Protein AF-A0AAW9BQU1-F1 (afdb_monomer)

Foldseek 3Di:
DVVVVVVVVVVVVVCVVPVPDPDCDDDPCADDVVCVVPPPPVVPDDDDDDDPPDDDDPLVVLSVLLVVLSVLLVVCVVLPLCQVPVPLSVVLSVLSSVLVNCSSNVVVVVSVVSSVVSVVSSVVSVVVSVCCVVPHPSDDDPDPPVVVVVVVLVVLLVVLQPDDDQADPPDPHGDPVSVVSVVVSVVSVVVPD

Solvent-accessible surface area (backbone atoms only — not comparable to full-atom values): 11504 Å² total; per-residue (Å²): 111,70,71,58,55,56,49,53,53,54,53,51,53,57,55,63,71,58,68,83,78,70,86,79,72,63,60,95,80,40,57,86,76,43,58,76,77,48,80,76,44,75,92,77,61,73,80,83,76,85,55,96,87,58,81,89,52,74,67,58,55,53,52,50,52,49,51,52,51,51,54,51,52,51,50,43,44,73,77,34,37,54,69,71,38,45,68,62,46,51,52,50,51,56,49,52,51,50,37,51,50,26,56,72,59,66,37,56,70,60,25,53,54,50,49,56,52,47,52,55,50,52,55,50,50,50,56,51,45,55,50,36,64,73,74,48,90,64,68,70,72,93,54,61,66,64,50,48,52,53,52,49,52,50,51,53,41,48,53,48,73,71,47,86,68,54,46,42,88,100,45,92,50,66,24,74,72,40,54,52,34,52,52,52,41,50,51,55,44,68,80,57,122

Mean predicted aligned error: 14.05 Å

Structure (mmCIF, N/CA/C/O backbone):
data_AF-A0AAW9BQU1-F1
#
_entry.id   AF-A0AAW9BQU1-F1
#
loop_
_atom_site.group_PDB
_atom_site.id
_atom_site.type_symbol
_atom_site.label_atom_id
_atom_site.label_alt_id
_atom_site.label_comp_id
_atom_site.label_asym_id
_atom_site.label_entity_id
_atom_site.label_seq_id
_atom_site.pdbx_PDB_ins_code
_atom_site.Cartn_x
_atom_site.Cartn_y
_atom_site.Cartn_z
_atom_site.occupancy
_atom_site.B_iso_or_equiv
_atom_site.auth_seq_id
_atom_site.auth_comp_id
_atom_site.auth_asym_id
_atom_site.auth_atom_id
_atom_site.pdbx_PDB_model_num
ATOM 1 N N . MET A 1 1 ? -19.937 -37.450 -52.422 1.00 54.09 1 MET A N 1
ATOM 2 C CA . MET A 1 1 ? -19.946 -36.065 -51.890 1.00 54.09 1 MET A CA 1
ATOM 3 C C . MET A 1 1 ? -20.092 -35.998 -50.368 1.00 54.09 1 MET A C 1
ATOM 5 O O . MET A 1 1 ? -19.283 -35.327 -49.746 1.00 54.09 1 MET A O 1
ATOM 9 N N . VAL A 1 2 ? -21.019 -36.739 -49.745 1.00 59.06 2 VAL A N 1
ATOM 10 C CA . VAL A 1 2 ? -21.253 -36.718 -48.278 1.00 59.06 2 VAL A CA 1
ATOM 11 C C . VAL A 1 2 ? -20.009 -37.068 -47.435 1.00 59.06 2 VAL A C 1
ATOM 13 O O . VAL A 1 2 ? -19.719 -36.391 -46.454 1.00 59.06 2 VAL A O 1
ATOM 16 N N . ASN A 1 3 ? -19.206 -38.055 -47.850 1.00 58.81 3 ASN A N 1
ATOM 17 C CA . ASN A 1 3 ? -17.982 -38.438 -47.124 1.00 58.81 3 ASN A CA 1
ATOM 18 C C . ASN A 1 3 ? -16.835 -37.416 -47.223 1.00 58.81 3 ASN A C 1
ATOM 20 O O . ASN A 1 3 ? -15.963 -37.409 -46.358 1.00 58.81 3 ASN A O 1
ATOM 24 N N . LEU A 1 4 ? -16.829 -36.555 -48.248 1.00 58.62 4 LEU A N 1
ATOM 25 C CA . LEU A 1 4 ? -15.813 -35.509 -48.401 1.00 58.62 4 LEU A CA 1
ATOM 26 C C . LEU A 1 4 ? -16.117 -34.338 -47.455 1.00 58.62 4 LEU A C 1
ATOM 28 O O . LEU A 1 4 ? -15.241 -33.899 -46.722 1.00 58.62 4 LEU A O 1
ATOM 32 N N . ILE A 1 5 ? -17.391 -33.937 -47.381 1.00 63.56 5 ILE A N 1
ATOM 33 C CA . ILE A 1 5 ? -17.882 -32.899 -46.462 1.00 63.56 5 ILE A CA 1
ATOM 34 C C . ILE A 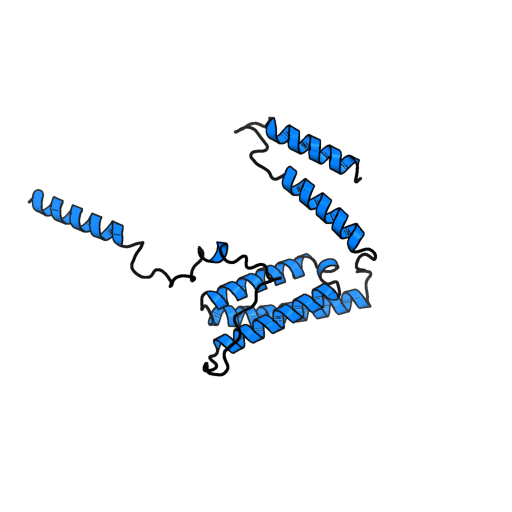1 5 ? -17.686 -33.339 -45.005 1.00 63.56 5 ILE A C 1
ATOM 36 O O . ILE A 1 5 ? -17.183 -32.575 -44.188 1.00 63.56 5 ILE A O 1
ATOM 40 N N . ARG A 1 6 ? -17.988 -34.605 -44.683 1.00 63.16 6 ARG A N 1
ATOM 41 C CA . ARG A 1 6 ? -17.789 -35.159 -43.335 1.00 63.16 6 ARG A CA 1
ATOM 42 C C . ARG A 1 6 ? -16.314 -35.157 -42.909 1.00 63.16 6 ARG A C 1
ATOM 44 O O . ARG A 1 6 ? -16.026 -34.907 -41.746 1.00 63.16 6 ARG A O 1
ATOM 51 N N . ARG A 1 7 ? -15.378 -35.388 -43.838 1.00 65.62 7 ARG A N 1
ATOM 52 C CA . ARG A 1 7 ? -13.931 -35.314 -43.570 1.00 65.62 7 ARG A CA 1
ATOM 53 C C . ARG A 1 7 ? -13.447 -33.877 -43.360 1.00 65.62 7 ARG A C 1
ATOM 55 O O . ARG A 1 7 ? -12.667 -33.647 -42.442 1.00 65.62 7 ARG A O 1
ATOM 62 N N . SER A 1 8 ? -13.949 -32.919 -44.138 1.00 65.75 8 SER A N 1
ATOM 63 C CA . SER A 1 8 ? -13.610 -31.498 -43.973 1.00 65.75 8 SER A CA 1
ATOM 64 C C . SER A 1 8 ? -14.130 -30.920 -42.652 1.00 65.75 8 SER A C 1
ATOM 66 O O . SER A 1 8 ? -13.415 -30.169 -41.997 1.00 65.75 8 SER A O 1
ATOM 68 N N . VAL A 1 9 ? -15.330 -31.321 -42.215 1.00 67.81 9 VAL A N 1
ATOM 69 C CA . VAL A 1 9 ? -15.898 -30.908 -40.917 1.00 67.81 9 VAL A CA 1
ATOM 70 C C . VAL A 1 9 ? -15.092 -31.476 -39.746 1.00 67.81 9 VAL A C 1
ATOM 72 O O . VAL A 1 9 ? -14.793 -30.748 -38.804 1.00 67.81 9 VAL A O 1
ATOM 75 N N . VAL A 1 10 ? -14.673 -32.745 -39.818 1.00 65.00 10 VAL A N 1
ATOM 76 C CA . VAL A 1 10 ? -13.820 -33.353 -38.779 1.00 65.00 10 VAL A CA 1
ATOM 77 C C . VAL A 1 10 ? -12.449 -32.672 -38.724 1.00 65.00 10 VAL A C 1
ATOM 79 O O . VAL A 1 10 ? -11.959 -32.390 -37.637 1.00 65.00 10 VAL A O 1
ATOM 82 N N . SER A 1 11 ? -11.854 -32.332 -39.872 1.00 63.97 11 SER A N 1
ATOM 83 C CA . SER A 1 11 ? -10.561 -31.636 -39.902 1.00 63.97 11 SER A CA 1
ATOM 84 C C . SER A 1 11 ? -10.645 -30.199 -39.368 1.00 63.97 11 SER A C 1
ATOM 86 O O . SER A 1 11 ? -9.717 -29.750 -38.703 1.00 63.97 11 SER A O 1
ATOM 88 N N . GLY A 1 12 ? -11.755 -29.489 -39.608 1.00 63.41 12 GLY A N 1
ATOM 89 C CA . GLY A 1 12 ? -11.994 -28.157 -39.038 1.00 63.41 12 GLY A CA 1
ATOM 90 C C . GLY A 1 12 ? -12.219 -28.180 -37.522 1.00 63.41 12 GLY A C 1
ATOM 91 O O . GLY A 1 12 ? -11.735 -27.300 -36.816 1.00 63.41 12 GLY A O 1
ATOM 92 N N . LEU A 1 13 ? -12.886 -29.220 -37.008 1.00 64.56 13 LEU A N 1
ATOM 93 C CA . LEU A 1 13 ? -13.127 -29.396 -35.573 1.00 64.56 13 LEU A CA 1
ATOM 94 C C . LEU A 1 13 ? -11.834 -29.707 -34.798 1.00 64.56 13 LEU A C 1
ATOM 96 O O . LEU A 1 13 ? -11.647 -29.211 -33.692 1.00 64.56 13 LEU A O 1
ATOM 100 N N . VAL A 1 14 ? -10.920 -30.475 -35.401 1.00 63.81 14 VAL A N 1
ATOM 101 C CA . VAL A 1 14 ? -9.602 -30.771 -34.815 1.00 63.81 14 VAL A CA 1
ATOM 102 C C . VAL A 1 14 ? -8.743 -29.504 -34.729 1.00 63.81 14 VAL A C 1
ATOM 104 O O . VAL A 1 14 ? -8.144 -29.258 -33.691 1.00 63.81 14 VAL A O 1
ATOM 107 N N . VAL A 1 15 ? -8.738 -28.642 -35.752 1.00 64.50 15 VAL A N 1
ATOM 108 C CA . VAL A 1 15 ? -7.988 -27.368 -35.713 1.00 64.50 15 VAL A CA 1
ATOM 109 C C . VAL A 1 15 ? -8.595 -26.367 -34.717 1.00 64.50 15 VAL A C 1
ATOM 111 O O . VAL A 1 15 ? -7.855 -25.652 -34.048 1.00 64.50 15 VAL A O 1
ATOM 114 N N . GLY A 1 16 ? -9.923 -26.353 -34.552 1.00 62.91 16 GLY A N 1
ATOM 115 C CA . GLY A 1 16 ? -10.598 -25.484 -33.580 1.00 62.91 16 GLY A CA 1
ATOM 116 C C . GLY A 1 16 ? -10.312 -25.826 -32.112 1.00 62.91 16 GLY A C 1
ATOM 117 O O . GLY A 1 16 ? -10.330 -24.932 -31.273 1.00 62.91 16 GLY A O 1
ATOM 118 N N . MET A 1 17 ? -10.008 -27.091 -31.792 1.00 60.88 17 MET A N 1
ATOM 119 C CA . MET A 1 17 ? -9.733 -27.521 -30.411 1.00 60.88 17 MET A CA 1
ATOM 120 C C . MET A 1 17 ? -8.290 -27.262 -29.952 1.00 60.88 17 MET A C 1
ATOM 122 O O . MET A 1 17 ? -8.062 -27.120 -28.756 1.00 60.88 17 MET A O 1
ATOM 126 N N . PHE A 1 18 ? -7.326 -27.144 -30.872 1.00 59.31 18 PHE A N 1
ATOM 127 C CA . PHE A 1 18 ? -5.926 -26.829 -30.539 1.00 59.31 18 PHE A CA 1
ATOM 128 C C . PHE A 1 18 ? -5.587 -25.332 -30.656 1.00 59.31 18 PHE A C 1
ATOM 130 O O . PHE A 1 18 ? -4.463 -24.929 -30.375 1.00 59.31 18 PHE A O 1
ATOM 137 N N . GLY A 1 19 ? -6.542 -24.487 -31.059 1.00 54.88 19 GLY A N 1
ATOM 138 C CA . GLY A 1 19 ? -6.302 -23.060 -31.301 1.00 54.88 19 GLY A CA 1
ATOM 139 C C . GLY A 1 19 ? -6.162 -22.187 -30.049 1.00 54.88 19 GLY A C 1
ATOM 140 O O . GLY A 1 19 ? -5.666 -21.072 -30.160 1.00 54.88 19 GLY A O 1
ATOM 141 N N . CYS A 1 20 ? -6.576 -22.660 -28.868 1.00 62.59 20 CYS A N 1
ATOM 142 C CA . CYS A 1 20 ? -6.657 -21.818 -27.665 1.00 62.59 20 CYS A CA 1
ATOM 143 C C . CYS A 1 20 ? -5.637 -22.142 -26.562 1.00 62.59 20 CYS A C 1
ATOM 145 O O . CYS A 1 20 ? -5.652 -21.463 -25.542 1.00 62.59 20 CYS A O 1
ATOM 147 N N . SER A 1 21 ? -4.764 -23.143 -26.722 1.00 57.88 21 SER A N 1
ATOM 148 C CA . SER A 1 21 ? -3.886 -23.585 -25.621 1.00 57.88 21 SER A CA 1
ATOM 149 C C . SER A 1 21 ? -2.393 -23.648 -25.941 1.00 57.88 21 SER A C 1
ATOM 151 O O . SER A 1 21 ? -1.626 -24.033 -25.067 1.00 57.88 21 SER A O 1
ATOM 153 N N . SER A 1 22 ? -1.958 -23.337 -27.167 1.00 57.19 22 SER A N 1
ATOM 154 C CA . SER A 1 22 ? -0.591 -23.701 -27.581 1.00 57.19 22 SER A CA 1
ATOM 155 C C . SER A 1 22 ? 0.159 -22.716 -28.476 1.00 57.19 22 SER A C 1
ATOM 157 O O . SER A 1 22 ? 1.265 -23.054 -28.881 1.00 57.19 22 SER A O 1
ATOM 159 N N . PHE A 1 23 ? -0.390 -21.544 -28.822 1.00 55.69 23 PHE A N 1
ATOM 160 C CA . PHE A 1 23 ? 0.301 -20.648 -29.768 1.00 55.69 23 PHE A CA 1
ATOM 161 C C . PHE A 1 23 ? 1.076 -19.486 -29.130 1.00 55.69 23 PHE A C 1
ATOM 163 O O . PHE A 1 23 ? 1.987 -18.986 -29.773 1.00 55.69 23 PHE A O 1
ATOM 170 N N . ASP A 1 24 ? 0.775 -19.091 -27.890 1.00 61.19 24 ASP A N 1
ATOM 171 C CA . ASP A 1 24 ? 1.556 -18.067 -27.174 1.00 61.19 24 ASP A CA 1
ATOM 172 C C . ASP A 1 24 ? 1.246 -18.133 -25.670 1.00 61.19 24 ASP A C 1
ATOM 174 O O . ASP A 1 24 ? 0.609 -17.250 -25.096 1.00 61.19 24 ASP A O 1
ATOM 178 N N . TYR A 1 25 ? 1.558 -19.271 -25.041 1.00 62.22 25 TYR A N 1
ATOM 179 C CA . TYR A 1 25 ? 1.500 -19.326 -23.583 1.00 62.22 25 TYR A CA 1
ATOM 180 C C . TYR A 1 25 ? 2.748 -18.604 -23.061 1.00 62.22 25 TYR A C 1
ATOM 182 O O . TYR A 1 25 ? 3.843 -18.964 -23.499 1.00 62.22 25 TYR A O 1
ATOM 190 N N . PRO A 1 26 ? 2.602 -17.596 -22.184 1.00 59.97 26 PRO A N 1
ATOM 191 C CA . PRO A 1 26 ? 3.740 -16.866 -21.639 1.00 59.97 26 PRO A CA 1
ATOM 192 C C . PRO A 1 26 ? 4.733 -17.829 -20.977 1.00 59.97 26 PRO A C 1
ATOM 194 O O . PRO A 1 26 ? 4.343 -18.889 -20.476 1.00 59.97 26 PRO A O 1
ATOM 197 N N . ASP A 1 27 ? 6.020 -17.475 -21.006 1.00 62.59 27 ASP A N 1
ATOM 198 C CA . ASP A 1 27 ? 7.085 -18.303 -20.436 1.00 62.59 27 ASP A CA 1
ATOM 199 C C . ASP A 1 27 ? 6.760 -18.714 -18.991 1.00 62.59 27 ASP A C 1
ATOM 201 O O . ASP A 1 27 ? 6.078 -18.002 -18.252 1.00 62.59 27 ASP A O 1
ATOM 205 N N . HIS A 1 28 ? 7.242 -19.885 -18.566 1.00 54.81 28 HIS A N 1
ATOM 206 C CA . HIS A 1 28 ? 6.997 -20.388 -17.213 1.00 54.81 28 HIS A CA 1
ATOM 207 C C . HIS A 1 28 ? 7.339 -19.327 -16.149 1.00 54.81 28 HIS A C 1
ATOM 209 O O . HIS A 1 28 ? 8.476 -18.870 -16.069 1.00 54.81 28 HIS A O 1
ATOM 215 N N . GLY A 1 29 ? 6.353 -18.961 -15.321 1.00 56.41 29 GLY A N 1
ATOM 216 C CA . GLY A 1 29 ? 6.477 -17.892 -14.320 1.00 56.41 29 GLY A CA 1
ATOM 217 C C . GLY A 1 29 ? 5.917 -16.534 -14.761 1.00 56.41 29 GLY A C 1
ATOM 218 O O . GLY A 1 29 ? 5.891 -15.612 -13.957 1.00 56.41 29 GLY A O 1
ATOM 219 N N . GLN A 1 30 ? 5.429 -16.413 -15.996 1.00 56.84 30 GLN A N 1
ATOM 220 C CA . GLN A 1 30 ? 4.764 -15.220 -16.514 1.00 56.84 30 GLN A CA 1
ATOM 221 C C . GLN A 1 30 ? 3.273 -15.519 -16.757 1.00 56.84 30 GLN A C 1
ATOM 223 O O . GLN A 1 30 ? 2.907 -16.575 -17.272 1.00 56.84 30 GLN A O 1
ATOM 228 N N . GLY A 1 31 ? 2.393 -14.598 -16.354 1.00 58.91 31 GLY A N 1
ATOM 229 C CA . GLY A 1 31 ? 0.934 -14.714 -16.490 1.00 58.91 31 GLY A CA 1
ATOM 230 C C . GLY A 1 31 ? 0.183 -14.865 -15.161 1.00 58.91 31 GLY A C 1
ATOM 231 O O . GLY A 1 31 ? 0.757 -15.215 -14.133 1.00 58.91 31 GLY A O 1
ATOM 232 N N . GLY A 1 32 ? -1.135 -14.634 -15.193 1.00 57.03 32 GLY A N 1
ATOM 233 C CA . GLY A 1 32 ? -1.952 -14.439 -13.984 1.00 57.03 32 GLY A CA 1
ATOM 234 C C . GLY A 1 32 ? -2.066 -15.621 -13.013 1.00 57.03 32 GLY A C 1
ATOM 235 O O . GLY A 1 32 ? -2.499 -15.458 -11.879 1.00 57.03 32 GLY A O 1
ATOM 236 N N . LEU A 1 33 ? -1.672 -16.822 -13.444 1.00 54.31 33 LEU A N 1
ATOM 237 C CA . LEU A 1 33 ? -1.683 -18.040 -12.624 1.00 54.31 33 LEU A CA 1
ATOM 238 C C . LEU A 1 33 ? -0.362 -18.268 -11.868 1.00 54.31 33 LEU A C 1
ATOM 240 O O . LEU A 1 33 ? -0.345 -19.034 -10.909 1.00 54.31 33 LEU A O 1
ATOM 244 N N . ALA A 1 34 ? 0.735 -17.618 -12.274 1.00 52.94 34 ALA A N 1
ATOM 245 C CA . ALA A 1 34 ? 1.992 -17.635 -11.517 1.00 52.94 34 ALA A CA 1
ATOM 246 C C . ALA A 1 34 ? 1.908 -16.756 -10.251 1.00 52.94 34 ALA A C 1
ATOM 248 O O . ALA A 1 34 ? 2.647 -16.975 -9.292 1.00 52.94 34 ALA A O 1
ATOM 249 N N . GLU A 1 35 ? 0.935 -15.837 -10.217 1.00 52.28 35 GLU A N 1
ATOM 250 C CA . GLU A 1 35 ? 0.671 -14.886 -9.131 1.00 52.28 35 GLU A CA 1
ATOM 251 C C . GLU A 1 35 ? 0.283 -15.552 -7.800 1.00 52.28 35 GLU A C 1
ATOM 253 O O . GLU A 1 35 ? 0.460 -14.945 -6.751 1.00 52.28 35 GLU A O 1
ATOM 258 N N . SER A 1 36 ? -0.248 -16.786 -7.803 1.00 49.78 36 SER A N 1
ATOM 259 C CA . SER A 1 36 ? -0.658 -17.468 -6.561 1.00 49.78 36 SER A CA 1
ATOM 260 C C . SER A 1 36 ? 0.474 -18.233 -5.872 1.00 49.78 36 SER A C 1
ATOM 262 O O . SER A 1 36 ? 0.293 -18.704 -4.752 1.00 49.78 36 SER A O 1
ATOM 264 N N . TYR A 1 37 ? 1.599 -18.451 -6.564 1.00 44.91 37 TYR A N 1
ATOM 265 C CA . TYR A 1 37 ? 2.725 -19.240 -6.049 1.00 44.91 37 TYR A CA 1
ATOM 266 C C . TYR A 1 37 ? 3.808 -18.378 -5.407 1.00 44.91 37 TYR A C 1
ATOM 268 O O . TYR A 1 37 ? 4.553 -18.864 -4.556 1.00 44.91 37 TYR A O 1
ATOM 276 N N . GLN A 1 38 ? 3.879 -17.106 -5.787 1.00 46.47 38 GLN A N 1
ATOM 277 C CA . GLN A 1 38 ? 4.639 -16.104 -5.066 1.00 46.47 38 GLN A CA 1
ATOM 278 C C . GLN A 1 38 ? 3.632 -15.345 -4.218 1.00 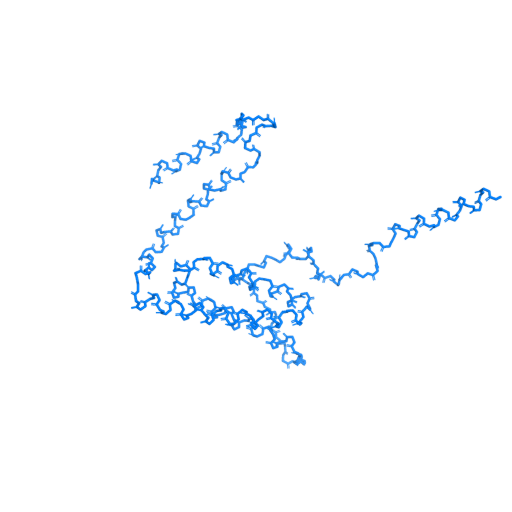46.47 38 GLN A C 1
ATOM 280 O O . GLN A 1 38 ? 2.786 -14.632 -4.739 1.00 46.47 38 GLN A O 1
ATOM 285 N N . ASP A 1 39 ? 3.676 -15.541 -2.907 1.00 45.44 39 ASP A N 1
ATOM 286 C CA . ASP A 1 39 ? 2.974 -14.673 -1.973 1.00 45.44 39 ASP A CA 1
ATOM 287 C C . ASP A 1 39 ? 3.612 -13.278 -2.093 1.00 45.44 39 ASP A C 1
ATOM 289 O O . ASP A 1 39 ? 4.574 -12.957 -1.394 1.00 45.44 39 ASP A O 1
ATOM 293 N N . ILE A 1 40 ? 3.162 -12.480 -3.074 1.00 51.69 40 ILE A N 1
ATOM 294 C CA . ILE A 1 40 ? 3.579 -11.089 -3.300 1.00 51.69 40 ILE A CA 1
ATOM 295 C C . ILE A 1 40 ? 2.930 -10.246 -2.194 1.00 51.69 40 ILE A C 1
ATOM 297 O O . ILE A 1 40 ? 2.112 -9.357 -2.424 1.00 51.69 40 ILE A O 1
ATOM 301 N N . SER A 1 41 ? 3.260 -10.555 -0.945 1.00 53.06 41 SER A N 1
ATOM 302 C CA . SER A 1 41 ? 3.080 -9.638 0.160 1.00 53.06 41 SER A CA 1
ATOM 303 C C . SER A 1 41 ? 4.229 -8.631 0.084 1.00 53.06 41 SER A C 1
ATOM 305 O O . SER A 1 41 ? 5.411 -8.988 0.083 1.00 53.06 41 SER A O 1
ATOM 307 N N . ILE A 1 42 ? 3.887 -7.341 -0.028 1.00 56.78 42 ILE A N 1
ATOM 308 C CA . ILE A 1 42 ? 4.854 -6.227 -0.130 1.00 56.78 42 ILE A CA 1
ATOM 309 C C . ILE A 1 42 ? 5.932 -6.327 0.946 1.00 56.78 42 ILE A C 1
ATOM 311 O O . ILE A 1 42 ? 7.086 -5.991 0.683 1.00 56.78 42 ILE A O 1
ATOM 315 N N . GLU A 1 43 ? 5.575 -6.815 2.133 1.00 58.41 43 GLU A N 1
ATOM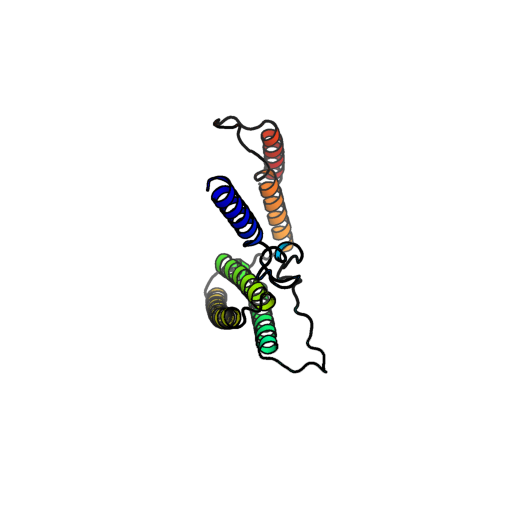 316 C CA . GLU A 1 43 ? 6.472 -6.922 3.281 1.00 58.41 43 GLU A CA 1
ATOM 317 C C . GLU A 1 43 ? 7.729 -7.756 2.979 1.00 58.41 43 GLU A C 1
ATOM 319 O O . GLU A 1 43 ? 8.813 -7.366 3.406 1.00 58.41 43 GLU A O 1
ATOM 324 N N . ASN A 1 44 ? 7.638 -8.804 2.149 1.00 58.97 44 ASN A N 1
ATOM 325 C CA . ASN A 1 44 ? 8.766 -9.701 1.850 1.00 58.97 44 ASN A CA 1
ATOM 326 C C . ASN A 1 44 ? 9.209 -9.702 0.379 1.00 58.97 44 ASN A C 1
ATOM 328 O O . ASN A 1 44 ? 10.175 -10.377 0.020 1.00 58.97 44 ASN A O 1
ATOM 332 N N . TYR A 1 45 ? 8.535 -8.940 -0.484 1.00 65.31 45 TYR A N 1
ATOM 333 C CA . TYR A 1 45 ? 8.858 -8.913 -1.904 1.00 65.31 45 TYR A CA 1
ATOM 334 C C . TYR A 1 45 ? 10.129 -8.094 -2.199 1.00 65.31 45 TYR A C 1
ATOM 336 O O . TYR A 1 45 ? 10.190 -6.884 -1.929 1.00 65.31 45 TYR A O 1
ATOM 344 N N . GLN A 1 46 ? 11.130 -8.754 -2.793 1.00 66.44 46 GLN A N 1
ATOM 345 C CA . GLN A 1 46 ? 12.394 -8.166 -3.235 1.00 66.44 46 GLN A CA 1
ATOM 346 C C . GLN A 1 46 ? 12.803 -8.737 -4.601 1.00 66.44 46 GLN A C 1
ATOM 348 O O . GLN A 1 46 ? 12.980 -9.943 -4.757 1.00 66.44 46 GLN A O 1
ATOM 353 N N . PHE A 1 47 ? 13.021 -7.856 -5.581 1.00 71.81 47 PHE A N 1
ATOM 354 C CA . PHE A 1 47 ? 13.612 -8.239 -6.864 1.00 71.81 47 PHE A CA 1
ATOM 355 C C . PHE A 1 47 ? 15.033 -8.789 -6.675 1.00 71.81 47 PHE A C 1
ATOM 357 O O . PHE A 1 47 ? 15.813 -8.237 -5.892 1.00 71.81 47 PHE A O 1
ATOM 364 N N . SER A 1 48 ? 15.391 -9.837 -7.429 1.00 69.69 48 SER A N 1
ATOM 365 C CA . SER A 1 48 ? 16.760 -10.368 -7.433 1.00 69.69 48 SER A CA 1
ATOM 366 C C . SER A 1 48 ? 17.761 -9.253 -7.768 1.00 69.69 48 SER A C 1
ATOM 368 O O . SER A 1 48 ? 17.533 -8.514 -8.736 1.00 69.69 48 SER A O 1
ATOM 370 N N . PRO A 1 49 ? 18.850 -9.106 -6.991 1.00 66.69 49 PRO A N 1
ATOM 371 C CA . PRO A 1 49 ? 19.867 -8.100 -7.258 1.00 66.69 49 PRO A CA 1
ATOM 372 C C . PRO A 1 49 ? 20.516 -8.331 -8.627 1.00 66.69 49 PRO A C 1
ATOM 374 O O . PRO A 1 49 ? 20.666 -9.469 -9.070 1.00 66.69 49 PRO A O 1
ATOM 377 N N . VAL A 1 50 ? 20.891 -7.233 -9.287 1.00 66.62 50 VAL A N 1
ATOM 378 C CA . VAL A 1 50 ? 21.625 -7.272 -10.558 1.00 66.62 50 VAL A CA 1
ATOM 379 C C . VAL A 1 50 ? 23.043 -7.756 -10.278 1.00 66.62 50 VAL A C 1
ATOM 381 O O . VAL A 1 50 ? 23.733 -7.189 -9.426 1.00 66.62 50 VAL A O 1
ATOM 384 N N . MET A 1 51 ? 23.465 -8.814 -10.967 1.00 74.50 51 MET A N 1
ATOM 385 C CA . MET A 1 51 ? 24.819 -9.341 -10.834 1.00 74.50 51 MET A CA 1
ATOM 386 C C . MET A 1 51 ? 25.829 -8.378 -11.488 1.00 74.50 51 MET A C 1
ATOM 388 O O . MET A 1 51 ? 25.490 -7.726 -12.474 1.00 74.50 51 MET A O 1
ATOM 392 N N . PRO A 1 52 ? 27.066 -8.245 -10.965 1.00 70.12 52 PRO A N 1
ATOM 393 C CA . PRO A 1 52 ? 28.034 -7.252 -11.452 1.00 70.12 52 PRO A CA 1
ATOM 394 C C . PRO A 1 52 ? 28.418 -7.380 -12.935 1.00 70.12 52 PRO A C 1
ATOM 396 O O . PRO A 1 52 ? 28.959 -6.438 -13.510 1.00 70.12 52 PRO A O 1
ATOM 399 N N . ASP A 1 53 ? 28.203 -8.553 -13.524 1.00 75.12 53 ASP A N 1
ATOM 400 C CA . ASP A 1 53 ? 28.526 -8.925 -14.900 1.00 75.12 53 ASP A CA 1
ATOM 401 C C . ASP A 1 53 ? 27.340 -8.808 -15.874 1.00 75.12 53 ASP A C 1
ATOM 403 O O . ASP A 1 53 ? 27.529 -8.949 -17.084 1.00 75.12 53 ASP A O 1
ATOM 407 N N . GLU A 1 54 ? 26.140 -8.500 -15.380 1.00 74.06 54 GLU A N 1
ATOM 408 C CA . GLU A 1 54 ? 24.935 -8.343 -16.195 1.00 74.06 54 GLU A CA 1
ATOM 409 C C . GLU A 1 54 ? 24.803 -6.893 -16.708 1.00 74.06 54 GLU A C 1
ATOM 411 O O . GLU A 1 54 ? 24.942 -5.940 -15.931 1.00 74.06 54 GLU A O 1
ATOM 416 N N . PRO A 1 55 ? 24.569 -6.670 -18.017 1.00 75.69 55 PRO A N 1
ATOM 417 C CA . PRO A 1 55 ? 24.388 -5.324 -18.549 1.00 75.69 55 PRO A CA 1
ATOM 418 C C . PRO A 1 55 ? 23.144 -4.653 -17.959 1.00 75.69 55 PRO A C 1
ATOM 420 O O . PRO A 1 55 ? 22.064 -5.232 -17.923 1.00 75.69 55 PRO A O 1
ATOM 423 N N . LEU A 1 56 ? 23.281 -3.386 -17.559 1.00 75.00 56 LEU A N 1
ATOM 424 C CA . LEU A 1 56 ? 22.163 -2.609 -17.034 1.00 75.00 56 LEU A CA 1
ATOM 425 C C . LEU A 1 56 ? 21.159 -2.261 -18.150 1.00 75.00 56 LEU A C 1
ATOM 427 O O . LEU A 1 56 ? 21.365 -1.304 -18.899 1.00 75.00 56 LEU A O 1
ATOM 431 N N . GLY A 1 57 ? 20.066 -3.015 -18.244 1.00 78.88 57 GLY A N 1
ATOM 432 C CA . GLY A 1 57 ? 18.870 -2.647 -18.995 1.00 78.88 57 GLY A CA 1
ATOM 433 C C . GLY A 1 57 ? 17.961 -1.619 -18.287 1.00 78.88 57 GLY A C 1
ATOM 434 O O . GLY A 1 57 ? 18.080 -1.382 -17.076 1.00 78.88 57 GLY A O 1
ATOM 435 N N . PRO A 1 58 ? 17.040 -0.976 -19.032 1.00 76.31 58 PRO A N 1
ATOM 436 C CA . PRO A 1 58 ? 16.074 -0.004 -18.500 1.00 76.31 58 PRO A CA 1
ATOM 437 C C . PRO A 1 58 ? 15.158 -0.574 -17.401 1.00 76.31 58 PRO A C 1
ATOM 439 O O . PRO A 1 58 ? 14.735 0.156 -16.504 1.00 76.31 58 PRO A O 1
ATOM 442 N N . GLU A 1 59 ? 14.891 -1.877 -17.422 1.00 78.38 59 GLU A N 1
ATOM 443 C CA . GLU A 1 59 ? 14.123 -2.609 -16.416 1.00 78.38 59 GLU A CA 1
ATOM 444 C C . GLU A 1 59 ? 14.727 -2.508 -15.011 1.00 78.38 59 GLU A C 1
ATOM 446 O O . GLU A 1 59 ? 13.992 -2.432 -14.025 1.00 78.38 59 GLU A O 1
ATOM 451 N N . HIS A 1 60 ? 16.054 -2.437 -14.891 1.00 82.38 60 HIS A N 1
ATOM 452 C CA . HIS A 1 60 ? 16.701 -2.302 -13.588 1.00 82.38 60 HIS A CA 1
ATOM 453 C C . HIS A 1 60 ? 16.496 -0.912 -12.989 1.00 82.38 60 HIS A C 1
ATOM 455 O O . HIS A 1 60 ? 16.358 -0.792 -11.771 1.00 82.38 60 HIS A O 1
ATOM 461 N N . GLY A 1 61 ? 16.409 0.123 -13.832 1.00 87.00 61 GLY A N 1
ATOM 462 C CA . GLY A 1 61 ? 16.056 1.473 -13.393 1.00 87.00 61 GLY A CA 1
ATOM 463 C C . GLY A 1 61 ? 14.661 1.509 -12.769 1.00 87.00 61 GLY A C 1
ATOM 464 O O . GLY A 1 61 ? 14.489 2.033 -11.671 1.00 87.00 61 GLY A O 1
ATOM 465 N N . LEU A 1 62 ? 13.687 0.855 -13.409 1.00 89.94 62 LEU A N 1
ATOM 466 C CA . LEU A 1 62 ? 12.316 0.787 -12.898 1.00 89.94 62 LEU A CA 1
ATOM 467 C C . LEU A 1 62 ? 12.202 -0.036 -11.607 1.00 89.94 62 LEU A C 1
ATOM 469 O O . LEU A 1 62 ? 11.454 0.340 -10.706 1.00 89.94 62 LEU A O 1
ATOM 473 N N . ARG A 1 63 ? 12.968 -1.127 -11.472 1.00 88.12 63 ARG A N 1
ATOM 474 C CA . ARG A 1 63 ? 13.035 -1.905 -10.219 1.00 88.12 63 ARG A CA 1
ATOM 475 C C . ARG A 1 63 ? 13.597 -1.075 -9.066 1.00 88.12 63 ARG A C 1
ATOM 477 O O . ARG A 1 63 ? 13.068 -1.137 -7.958 1.00 88.12 63 ARG A O 1
ATOM 484 N N . PHE A 1 64 ? 14.635 -0.282 -9.326 1.00 88.44 64 PHE A N 1
ATOM 485 C CA . PHE A 1 64 ? 15.189 0.642 -8.339 1.00 88.44 64 PHE A CA 1
ATOM 486 C C . PHE A 1 64 ? 14.180 1.735 -7.958 1.00 88.44 64 PHE A C 1
ATOM 488 O O . PHE A 1 64 ? 13.952 1.977 -6.774 1.00 88.44 64 PHE A O 1
ATOM 495 N N . ASP A 1 65 ? 13.514 2.350 -8.940 1.00 91.88 65 ASP A N 1
ATOM 496 C CA . ASP A 1 65 ? 12.463 3.346 -8.695 1.00 91.88 65 ASP A CA 1
ATOM 497 C C . ASP A 1 65 ? 11.298 2.766 -7.876 1.00 91.88 65 ASP A C 1
ATOM 499 O O . ASP A 1 65 ? 10.765 3.424 -6.976 1.00 91.88 65 ASP A O 1
ATOM 503 N N . TRP A 1 66 ? 10.918 1.516 -8.144 1.00 92.12 66 TRP A N 1
ATOM 504 C CA . TRP A 1 66 ? 9.928 0.800 -7.349 1.00 92.12 66 TRP A CA 1
ATOM 505 C C . TRP A 1 66 ? 10.394 0.598 -5.903 1.00 92.12 66 TRP A C 1
ATOM 507 O O . TRP A 1 66 ? 9.637 0.889 -4.980 1.00 92.12 66 TRP A O 1
ATOM 517 N N . GLN A 1 67 ? 11.644 0.182 -5.675 1.00 90.25 67 GLN A N 1
ATOM 518 C CA . GLN A 1 67 ? 12.190 0.051 -4.317 1.00 90.25 67 GLN A CA 1
ATOM 519 C C . GLN A 1 67 ? 12.206 1.394 -3.578 1.00 90.25 67 GLN A C 1
ATOM 521 O O . GLN A 1 67 ? 11.834 1.456 -2.408 1.00 90.25 67 GLN A O 1
ATOM 526 N N . LEU A 1 68 ? 12.569 2.480 -4.264 1.00 93.50 68 LEU A N 1
ATOM 527 C CA . LEU A 1 68 ? 12.557 3.823 -3.690 1.00 93.50 68 LEU A CA 1
ATOM 528 C C . LEU A 1 68 ? 11.142 4.253 -3.272 1.00 93.50 68 LEU A C 1
ATOM 530 O O . LEU A 1 68 ? 10.955 4.775 -2.177 1.00 93.50 68 LEU A O 1
ATOM 534 N N . THR A 1 69 ? 10.137 4.010 -4.119 1.00 94.38 69 THR A N 1
ATOM 535 C CA . THR A 1 69 ? 8.730 4.328 -3.796 1.00 94.38 69 THR A CA 1
ATOM 536 C C . THR A 1 69 ? 8.163 3.454 -2.678 1.00 94.38 69 THR A C 1
ATOM 538 O O . THR A 1 69 ? 7.397 3.957 -1.860 1.00 94.38 69 THR A O 1
ATOM 541 N N . LYS A 1 70 ? 8.576 2.183 -2.586 1.00 92.69 70 LYS A N 1
ATOM 542 C CA . LYS A 1 70 ? 8.246 1.307 -1.453 1.00 92.69 70 LYS A CA 1
ATOM 543 C C . LYS A 1 70 ? 8.782 1.887 -0.142 1.00 92.69 70 LYS A C 1
ATOM 545 O O . LYS A 1 70 ? 8.009 2.089 0.783 1.00 92.69 70 LYS A O 1
ATOM 550 N N . LEU A 1 71 ? 10.069 2.237 -0.100 1.00 93.12 71 LEU A N 1
ATOM 551 C CA . LEU A 1 71 ? 10.694 2.832 1.088 1.00 93.12 71 LEU A CA 1
ATOM 552 C C . LEU A 1 71 ? 10.053 4.170 1.483 1.00 93.12 71 LEU A C 1
ATOM 554 O O . LEU A 1 71 ? 9.904 4.450 2.668 1.00 93.12 71 LEU A O 1
ATOM 558 N N . HIS A 1 72 ? 9.652 4.987 0.505 1.00 96.06 72 HIS A N 1
ATOM 559 C CA . HIS A 1 72 ? 8.925 6.234 0.759 1.00 96.06 72 HIS A CA 1
ATOM 560 C C . HIS A 1 72 ? 7.563 5.974 1.411 1.00 96.06 72 HIS A C 1
ATOM 562 O O . HIS A 1 72 ? 7.236 6.606 2.411 1.00 96.06 72 HIS A O 1
ATOM 568 N N . LEU A 1 73 ? 6.792 5.011 0.898 1.00 95.56 73 LEU A N 1
ATOM 569 C CA . LEU A 1 73 ? 5.523 4.613 1.509 1.00 95.56 73 LEU A CA 1
ATOM 570 C C . LEU A 1 73 ? 5.723 4.045 2.924 1.00 95.56 73 LEU A C 1
ATOM 572 O O . LEU A 1 73 ? 4.967 4.401 3.826 1.00 95.56 73 LEU A O 1
ATOM 576 N N . ASP A 1 74 ? 6.744 3.213 3.134 1.00 93.75 74 ASP A N 1
ATOM 577 C CA . ASP A 1 74 ? 7.063 2.646 4.448 1.00 93.75 74 ASP A CA 1
ATOM 578 C C . ASP A 1 74 ? 7.426 3.740 5.465 1.00 93.75 74 ASP A C 1
ATOM 580 O O . ASP A 1 74 ? 6.970 3.687 6.608 1.00 93.75 74 ASP A O 1
ATOM 584 N N . ALA A 1 75 ? 8.177 4.767 5.049 1.00 94.62 75 ALA A N 1
ATOM 585 C CA . ALA A 1 75 ? 8.480 5.929 5.885 1.00 94.62 75 ALA A CA 1
ATOM 586 C C . ALA A 1 75 ? 7.202 6.686 6.292 1.00 94.62 75 ALA A C 1
ATOM 588 O O . ALA A 1 75 ? 6.984 6.922 7.478 1.00 94.62 75 ALA A O 1
ATOM 589 N N . LEU A 1 76 ? 6.297 6.959 5.343 1.00 94.25 76 LEU A N 1
ATOM 590 C CA . LEU A 1 76 ? 5.007 7.600 5.638 1.00 94.25 76 LEU A CA 1
ATOM 591 C C . LEU A 1 76 ? 4.159 6.763 6.607 1.00 94.25 76 LEU A C 1
ATOM 593 O O . LEU A 1 76 ? 3.508 7.295 7.506 1.00 94.25 76 LEU A O 1
ATOM 597 N N . ILE A 1 77 ? 4.156 5.436 6.452 1.00 92.56 77 ILE A N 1
ATOM 598 C CA . ILE A 1 77 ? 3.452 4.534 7.372 1.00 92.56 77 ILE A CA 1
ATOM 599 C C . ILE A 1 77 ? 4.045 4.630 8.783 1.00 92.56 77 ILE A C 1
ATOM 601 O O . ILE A 1 77 ? 3.275 4.693 9.743 1.00 92.56 77 ILE A O 1
ATOM 605 N N . GLN A 1 78 ? 5.375 4.674 8.912 1.00 89.75 78 GLN A N 1
ATOM 606 C CA . GLN A 1 78 ? 6.065 4.832 10.198 1.00 89.75 78 GLN A CA 1
ATOM 607 C C . GLN A 1 78 ? 5.767 6.180 10.865 1.00 89.75 78 GLN A C 1
ATOM 609 O O . GLN A 1 78 ? 5.614 6.230 12.082 1.00 89.75 78 GLN A O 1
ATOM 614 N N . GLU A 1 79 ? 5.607 7.246 10.083 1.00 89.00 79 GLU A N 1
ATOM 615 C CA . GLU A 1 79 ? 5.179 8.569 10.564 1.00 89.00 79 GLU A CA 1
ATOM 616 C C . GLU A 1 79 ? 3.701 8.614 10.991 1.00 89.00 79 GLU A C 1
ATOM 618 O O . GLU A 1 79 ? 3.247 9.586 11.593 1.00 89.00 79 GLU A O 1
ATOM 623 N N . GLY A 1 80 ? 2.940 7.552 10.722 1.00 87.88 80 GLY A N 1
ATOM 624 C CA . GLY A 1 80 ? 1.549 7.421 11.142 1.00 87.88 80 GLY A CA 1
ATOM 625 C C . GLY A 1 80 ? 0.523 7.664 10.035 1.00 87.88 80 GLY A C 1
ATOM 626 O O . GLY A 1 80 ? -0.670 7.757 10.332 1.00 87.88 80 GLY A O 1
ATOM 627 N N . ALA A 1 81 ? 0.923 7.684 8.756 1.00 91.81 81 ALA A N 1
ATOM 628 C CA . ALA A 1 81 ? -0.006 7.848 7.631 1.00 91.81 81 ALA A CA 1
ATOM 629 C C . ALA A 1 81 ? -1.150 6.826 7.631 1.00 91.81 81 ALA A C 1
ATOM 631 O O . ALA A 1 81 ? -2.263 7.143 7.213 1.00 91.81 81 ALA A O 1
ATOM 632 N N . ARG A 1 82 ? -0.906 5.605 8.131 1.00 90.19 82 ARG A N 1
ATOM 633 C CA . ARG A 1 82 ? -1.925 4.547 8.218 1.00 90.19 82 ARG A CA 1
ATOM 634 C C . ARG A 1 82 ? -3.088 4.928 9.140 1.00 90.19 82 ARG A C 1
ATOM 636 O O . ARG A 1 82 ? -4.201 4.469 8.910 1.00 90.19 82 ARG A O 1
ATOM 643 N N . TRP A 1 83 ? -2.842 5.776 10.137 1.00 87.19 83 TRP A N 1
ATOM 644 C CA . TRP A 1 83 ? -3.856 6.255 11.077 1.00 87.19 83 TRP A CA 1
ATOM 645 C C . TRP A 1 83 ? -4.605 7.465 10.532 1.00 87.19 83 TRP A C 1
ATOM 647 O O . TRP A 1 83 ? -5.831 7.508 10.583 1.00 87.19 83 TRP A O 1
ATOM 657 N N . CYS A 1 84 ? -3.876 8.426 9.964 1.00 90.19 84 CYS A N 1
ATOM 658 C CA . CYS A 1 84 ? -4.470 9.671 9.479 1.00 90.19 84 CYS A CA 1
ATOM 659 C C . CYS A 1 84 ? -5.200 9.503 8.146 1.00 90.19 84 CYS A C 1
ATOM 661 O O . CYS A 1 84 ? -6.234 10.128 7.915 1.00 90.19 84 CYS A O 1
ATOM 663 N N . PHE A 1 85 ? -4.678 8.645 7.269 1.00 93.25 85 PHE A N 1
ATOM 664 C CA . PHE A 1 85 ? -5.168 8.458 5.906 1.00 93.25 85 PHE A CA 1
ATOM 665 C C . PHE A 1 85 ? -5.197 6.970 5.509 1.00 93.25 85 PHE A C 1
ATOM 667 O O . PHE A 1 85 ? -4.561 6.572 4.527 1.00 93.25 85 PHE A O 1
ATOM 674 N N . PRO A 1 86 ? -5.973 6.123 6.215 1.00 91.88 86 PRO A N 1
ATOM 675 C CA . PRO A 1 86 ? -5.963 4.671 6.014 1.00 91.88 86 PRO A CA 1
ATOM 676 C C . PRO A 1 86 ? -6.309 4.264 4.577 1.00 91.88 86 PRO A C 1
ATOM 678 O O . PRO A 1 86 ? -5.646 3.409 3.995 1.00 91.88 86 PRO A O 1
ATOM 681 N N . ALA A 1 87 ? -7.305 4.913 3.967 1.00 93.56 87 ALA A N 1
ATOM 682 C CA . ALA A 1 87 ? -7.727 4.603 2.602 1.00 93.56 87 ALA A CA 1
ATOM 683 C C . ALA A 1 87 ? -6.640 4.921 1.561 1.00 93.56 87 ALA A C 1
ATOM 685 O O . ALA A 1 87 ? -6.432 4.143 0.631 1.00 93.56 87 ALA A O 1
ATOM 686 N N . ALA A 1 88 ? -5.921 6.038 1.729 1.00 94.75 88 ALA A N 1
ATOM 687 C CA . ALA A 1 88 ? -4.842 6.421 0.822 1.00 94.75 88 ALA A CA 1
ATOM 688 C C . ALA A 1 88 ? -3.660 5.449 0.926 1.00 94.75 88 ALA A C 1
ATOM 690 O O . ALA A 1 88 ? -3.095 5.065 -0.097 1.00 94.75 88 ALA A O 1
ATOM 691 N N . VAL A 1 89 ? -3.335 4.999 2.143 1.00 95.06 89 VAL A N 1
ATOM 692 C CA . VAL A 1 89 ? -2.291 3.993 2.377 1.00 95.06 89 VAL A CA 1
ATOM 693 C C . VAL A 1 89 ? -2.665 2.647 1.754 1.00 95.06 89 VAL A C 1
ATOM 695 O O . VAL A 1 89 ? -1.852 2.075 1.033 1.00 95.06 89 VAL A O 1
ATOM 698 N N . VAL A 1 90 ? -3.896 2.159 1.950 1.00 92.38 90 VAL A N 1
ATOM 699 C CA . VAL A 1 90 ? -4.358 0.903 1.325 1.00 92.38 90 VAL A CA 1
ATOM 700 C C . VAL A 1 90 ? -4.296 0.998 -0.199 1.00 92.38 90 VAL A C 1
ATOM 702 O O . VAL A 1 90 ? -3.732 0.121 -0.848 1.00 92.38 90 VAL A O 1
ATOM 705 N N . GLN A 1 91 ? -4.780 2.100 -0.776 1.00 94.06 91 GLN A N 1
ATOM 706 C CA . GLN A 1 91 ? -4.713 2.313 -2.221 1.00 94.06 91 GLN A CA 1
ATOM 707 C C . GLN A 1 91 ? -3.264 2.372 -2.734 1.00 94.06 91 GLN A C 1
ATOM 709 O O . GLN A 1 91 ? -2.966 1.861 -3.816 1.00 94.06 91 GLN A O 1
ATOM 714 N N . ALA A 1 92 ? -2.357 3.000 -1.980 1.00 94.75 92 ALA A N 1
ATOM 715 C CA . ALA A 1 92 ? -0.943 3.066 -2.327 1.00 94.75 92 ALA A CA 1
ATOM 716 C C . ALA A 1 92 ? -0.290 1.676 -2.305 1.00 94.75 92 ALA A C 1
ATOM 718 O O . ALA A 1 92 ? 0.457 1.364 -3.232 1.00 94.75 92 ALA A O 1
ATOM 719 N N . LEU A 1 93 ? -0.615 0.834 -1.318 1.00 92.25 93 LEU A N 1
ATOM 720 C CA . LEU A 1 93 ? -0.154 -0.557 -1.236 1.00 92.25 93 LEU A CA 1
ATOM 721 C C . LEU A 1 93 ? -0.684 -1.394 -2.409 1.00 92.25 93 LEU A C 1
ATOM 723 O O . LEU A 1 93 ? 0.088 -2.039 -3.114 1.00 92.25 93 LEU A O 1
ATOM 727 N N . GLU A 1 94 ? -1.985 -1.339 -2.695 1.00 90.38 94 GLU A N 1
ATOM 728 C CA . GLU A 1 94 ? -2.573 -2.048 -3.841 1.00 90.38 94 GLU A CA 1
ATOM 729 C C . GLU A 1 94 ? -1.921 -1.644 -5.168 1.00 90.38 94 GLU A C 1
ATOM 731 O O . GLU A 1 94 ? -1.646 -2.489 -6.028 1.00 90.38 94 GLU A O 1
ATOM 736 N N . LYS A 1 95 ? -1.633 -0.348 -5.332 1.00 92.56 95 LYS A N 1
ATOM 737 C CA . LYS A 1 95 ? -0.954 0.165 -6.520 1.00 92.56 95 LYS A CA 1
ATOM 738 C C . LYS A 1 95 ? 0.501 -0.302 -6.591 1.00 92.56 95 LYS A C 1
ATOM 740 O O . LYS A 1 95 ? 0.939 -0.692 -7.668 1.00 92.56 95 LYS A O 1
ATOM 745 N N . GLN A 1 96 ? 1.219 -0.335 -5.468 1.00 91.69 96 GLN A N 1
ATOM 746 C CA . GLN A 1 96 ? 2.589 -0.852 -5.397 1.00 91.69 96 GLN A CA 1
ATOM 747 C C . GLN A 1 96 ? 2.659 -2.333 -5.803 1.00 91.69 96 GLN A C 1
ATOM 749 O O . GLN A 1 96 ? 3.551 -2.720 -6.560 1.00 91.69 96 GLN A O 1
ATOM 754 N N . ASN A 1 97 ? 1.680 -3.131 -5.360 1.00 87.50 97 ASN A N 1
ATOM 755 C CA . ASN A 1 97 ? 1.506 -4.529 -5.761 1.00 87.50 97 ASN A CA 1
ATOM 756 C C . ASN A 1 97 ? 1.244 -4.672 -7.259 1.00 87.50 97 ASN A C 1
ATOM 758 O O . ASN A 1 97 ? 1.802 -5.548 -7.913 1.00 87.50 97 ASN A O 1
ATOM 762 N N . ARG A 1 98 ? 0.406 -3.798 -7.825 1.00 88.81 98 ARG A N 1
ATOM 763 C CA . ARG A 1 98 ? 0.148 -3.792 -9.268 1.00 88.81 98 ARG A CA 1
ATOM 764 C C . ARG A 1 98 ? 1.415 -3.509 -10.070 1.00 88.81 98 ARG A C 1
ATOM 766 O O . ARG A 1 98 ? 1.686 -4.243 -11.010 1.00 88.81 98 ARG A O 1
ATOM 773 N N . ILE A 1 99 ? 2.202 -2.515 -9.665 1.00 90.38 99 ILE A N 1
ATOM 774 C CA . ILE A 1 99 ? 3.468 -2.185 -10.333 1.00 90.38 99 ILE A CA 1
ATOM 775 C C . ILE A 1 99 ? 4.458 -3.350 -10.232 1.00 90.38 99 ILE A C 1
ATOM 777 O O . ILE A 1 99 ? 5.136 -3.655 -11.207 1.00 90.38 99 ILE A O 1
ATOM 781 N N . ALA A 1 100 ? 4.533 -4.027 -9.080 1.00 87.62 100 ALA A N 1
ATOM 782 C CA . ALA A 1 100 ? 5.387 -5.207 -8.928 1.00 87.62 100 ALA A CA 1
ATOM 783 C C . ALA A 1 100 ? 5.019 -6.295 -9.953 1.00 87.62 100 ALA A C 1
ATOM 785 O O . ALA A 1 100 ? 5.896 -6.778 -10.667 1.00 87.62 100 ALA A O 1
ATOM 786 N N . ARG A 1 101 ? 3.717 -6.578 -10.114 1.00 83.62 101 ARG A N 1
ATOM 787 C CA . ARG A 1 101 ? 3.213 -7.515 -11.133 1.00 83.62 101 ARG A CA 1
ATOM 788 C C . ARG A 1 101 ? 3.519 -7.065 -12.561 1.00 83.62 101 ARG A C 1
ATOM 790 O O . ARG A 1 101 ? 3.877 -7.884 -13.398 1.00 83.62 101 ARG A O 1
ATOM 797 N N . GLU A 1 102 ? 3.391 -5.773 -12.858 1.00 87.38 102 GLU A N 1
ATOM 798 C CA . GLU A 1 102 ? 3.724 -5.224 -14.181 1.00 87.38 102 GLU A CA 1
ATOM 799 C C . GLU A 1 102 ? 5.225 -5.367 -14.490 1.00 87.38 102 GLU A C 1
ATOM 801 O O . GLU A 1 102 ? 5.593 -5.701 -15.615 1.00 87.38 102 GLU A O 1
ATOM 806 N N . LEU A 1 103 ? 6.095 -5.185 -13.490 1.00 86.94 103 LEU A N 1
ATOM 807 C CA . LEU A 1 103 ? 7.543 -5.369 -13.624 1.00 86.94 103 LEU A CA 1
ATOM 808 C C . LEU A 1 103 ? 7.945 -6.839 -13.805 1.00 86.94 103 LEU A C 1
ATOM 810 O O . LEU A 1 103 ? 8.844 -7.119 -14.599 1.00 86.94 103 LEU A O 1
ATOM 814 N N . GLU A 1 104 ? 7.300 -7.771 -13.101 1.00 80.81 104 GLU A N 1
ATOM 815 C CA . GLU A 1 104 ? 7.504 -9.216 -13.298 1.00 80.81 104 GLU A CA 1
ATOM 816 C C . GLU A 1 104 ? 6.979 -9.694 -14.648 1.00 80.81 104 GLU A C 1
ATOM 818 O O . GLU A 1 104 ? 7.648 -10.458 -15.340 1.00 80.81 104 GLU A O 1
ATOM 823 N N . GLY A 1 105 ? 5.809 -9.196 -15.051 1.00 78.69 105 GLY A N 1
ATOM 824 C CA . GLY A 1 105 ? 5.180 -9.506 -16.332 1.00 78.69 105 GLY A CA 1
ATOM 825 C C . GLY A 1 105 ? 5.832 -8.831 -17.542 1.00 78.69 105 GLY A C 1
ATOM 826 O O . GLY A 1 105 ? 5.294 -8.931 -18.641 1.00 78.69 105 GLY A O 1
ATOM 827 N N . GLY A 1 106 ? 6.945 -8.108 -17.368 1.00 83.00 106 GLY A N 1
ATOM 828 C CA . GLY A 1 106 ? 7.654 -7.436 -18.463 1.00 83.00 106 GLY A CA 1
ATOM 829 C C . GLY A 1 106 ? 6.893 -6.258 -19.091 1.00 83.00 106 GLY A C 1
ATOM 830 O O . GLY A 1 106 ? 7.283 -5.763 -20.149 1.00 83.00 106 GLY A O 1
ATOM 831 N N . LEU A 1 107 ? 5.834 -5.763 -18.443 1.00 88.56 107 LEU A N 1
ATOM 832 C CA . LEU A 1 107 ? 5.013 -4.631 -18.884 1.00 88.56 107 LEU A CA 1
ATOM 833 C C . LEU A 1 107 ? 5.687 -3.297 -18.519 1.00 88.56 107 LEU A C 1
ATOM 835 O O . LEU A 1 107 ? 5.135 -2.464 -17.800 1.00 88.56 107 LEU A O 1
ATOM 839 N N . LEU A 1 108 ? 6.913 -3.085 -19.014 1.00 89.00 108 LEU A N 1
ATOM 840 C CA . LEU A 1 108 ? 7.789 -1.986 -18.579 1.00 89.00 108 LEU A CA 1
ATOM 841 C C . LEU A 1 108 ? 7.185 -0.591 -18.802 1.00 89.00 108 LEU A C 1
ATOM 843 O O . LEU A 1 108 ? 7.405 0.308 -17.994 1.00 89.00 108 LEU A O 1
ATOM 847 N N . LEU A 1 109 ? 6.426 -0.395 -19.885 1.00 92.19 109 LEU A N 1
ATOM 848 C CA . LEU A 1 109 ? 5.795 0.894 -20.186 1.00 92.19 109 LEU A CA 1
ATOM 849 C C . LEU A 1 109 ? 4.669 1.228 -19.197 1.00 92.19 109 LEU A C 1
ATOM 851 O O . LEU A 1 109 ? 4.563 2.370 -18.748 1.00 92.19 109 LEU A O 1
ATOM 855 N N . ASP A 1 110 ? 3.849 0.236 -18.855 1.00 92.19 110 ASP A N 1
ATOM 856 C CA . ASP A 1 110 ? 2.762 0.399 -17.891 1.00 92.19 110 ASP A CA 1
ATOM 857 C C . ASP A 1 110 ? 3.334 0.629 -16.492 1.00 92.19 110 ASP A C 1
ATOM 859 O O . ASP A 1 110 ? 2.986 1.625 -15.852 1.00 92.19 110 ASP A O 1
ATOM 863 N N . ALA A 1 111 ? 4.324 -0.181 -16.102 1.00 92.81 111 ALA A N 1
ATOM 864 C CA . ALA A 1 111 ? 5.039 -0.027 -14.841 1.00 92.81 111 ALA A CA 1
ATOM 865 C C . ALA A 1 111 ? 5.678 1.364 -14.705 1.00 92.81 111 ALA A C 1
ATOM 867 O O . ALA A 1 111 ? 5.562 2.004 -13.661 1.00 92.81 111 ALA A O 1
ATOM 868 N N . ALA A 1 112 ? 6.324 1.873 -15.761 1.00 94.69 112 ALA A N 1
ATOM 869 C CA . ALA A 1 112 ? 6.928 3.204 -15.752 1.00 94.69 112 ALA A CA 1
ATOM 870 C C . ALA A 1 112 ? 5.885 4.315 -15.542 1.00 94.69 112 ALA A C 1
ATOM 872 O O . ALA A 1 112 ? 6.094 5.222 -14.732 1.00 94.69 112 ALA A O 1
ATOM 873 N N . ASN A 1 113 ? 4.746 4.244 -16.236 1.00 96.00 113 ASN A N 1
ATOM 874 C CA . ASN A 1 113 ? 3.660 5.209 -16.065 1.00 96.00 113 ASN A CA 1
ATOM 875 C C . ASN A 1 113 ? 3.067 5.146 -14.654 1.00 96.00 113 ASN A C 1
ATOM 877 O O . ASN A 1 113 ? 2.865 6.181 -14.009 1.00 96.00 113 ASN A O 1
ATOM 881 N N . ASP A 1 114 ? 2.820 3.938 -14.157 1.00 95.94 114 ASP A N 1
ATOM 882 C CA . ASP A 1 114 ? 2.258 3.727 -12.834 1.00 95.94 114 ASP A CA 1
ATOM 883 C C . ASP A 1 114 ? 3.211 4.179 -11.721 1.00 95.94 114 ASP A C 1
ATOM 885 O O . ASP A 1 114 ? 2.747 4.789 -10.756 1.00 95.94 114 ASP A O 1
ATOM 889 N N . LEU A 1 115 ? 4.527 3.995 -11.875 1.00 95.69 115 LEU A N 1
ATOM 890 C CA . LEU A 1 115 ? 5.545 4.520 -10.955 1.00 95.69 115 LEU A CA 1
ATOM 891 C C . LEU A 1 115 ? 5.529 6.049 -10.880 1.00 95.69 115 LEU A C 1
ATOM 893 O O . LEU A 1 115 ? 5.584 6.619 -9.787 1.00 95.69 115 LEU A O 1
ATOM 897 N N . VAL A 1 116 ? 5.411 6.733 -12.021 1.00 96.75 116 VAL A N 1
ATOM 898 C CA . VAL A 1 116 ? 5.320 8.202 -12.057 1.00 96.75 116 VAL A CA 1
ATOM 899 C C . VAL A 1 116 ? 4.059 8.688 -11.340 1.00 96.75 116 VAL A C 1
ATOM 901 O O . VAL A 1 116 ? 4.108 9.651 -10.567 1.00 96.75 116 VAL A O 1
ATOM 904 N N . ILE A 1 117 ? 2.927 8.016 -11.566 1.00 96.75 117 ILE A N 1
ATOM 905 C CA . ILE A 1 117 ? 1.663 8.325 -10.888 1.00 96.75 117 ILE A CA 1
ATOM 906 C C . ILE A 1 117 ? 1.788 8.066 -9.384 1.00 96.75 117 ILE A C 1
ATOM 908 O O . ILE A 1 117 ? 1.372 8.910 -8.588 1.00 96.75 117 ILE A O 1
ATOM 912 N N . GLN A 1 118 ? 2.382 6.938 -8.995 1.00 96.38 118 GLN A N 1
ATOM 913 C CA . GLN A 1 118 ? 2.566 6.548 -7.601 1.00 96.38 118 GLN A CA 1
ATOM 914 C C . GLN A 1 118 ? 3.429 7.561 -6.852 1.00 96.38 118 GLN A C 1
ATOM 916 O O . GLN A 1 118 ? 3.003 8.069 -5.821 1.00 96.38 118 GLN A O 1
ATOM 921 N N . ARG A 1 119 ? 4.581 7.957 -7.408 1.00 97.06 119 ARG A N 1
ATOM 922 C CA . ARG A 1 119 ? 5.454 8.979 -6.809 1.00 97.06 119 ARG A CA 1
ATOM 923 C C . ARG A 1 119 ? 4.711 10.295 -6.575 1.00 97.06 119 ARG A C 1
ATOM 925 O O . ARG A 1 119 ? 4.833 10.897 -5.513 1.00 97.06 119 ARG A O 1
ATOM 932 N N . ARG A 1 120 ? 3.892 10.735 -7.538 1.00 97.75 120 ARG A N 1
ATOM 933 C CA . ARG A 1 120 ? 3.071 11.945 -7.366 1.00 97.75 120 ARG A CA 1
ATOM 934 C C . ARG A 1 120 ? 2.055 11.788 -6.230 1.00 97.75 120 ARG A C 1
ATOM 936 O O . ARG A 1 120 ? 1.867 12.740 -5.480 1.00 97.75 120 ARG A O 1
ATOM 943 N N . ARG A 1 121 ? 1.406 10.626 -6.108 1.00 96.81 121 ARG A N 1
ATOM 944 C CA . ARG A 1 121 ? 0.435 10.351 -5.035 1.00 96.81 121 ARG A CA 1
ATOM 945 C C . ARG A 1 121 ? 1.095 10.290 -3.661 1.00 96.81 121 ARG A C 1
ATOM 947 O O . ARG A 1 121 ? 0.557 10.881 -2.734 1.00 96.81 121 ARG A O 1
ATOM 954 N N . LEU A 1 122 ? 2.256 9.645 -3.540 1.00 97.62 122 LEU A N 1
ATOM 955 C CA . LEU A 1 122 ? 3.010 9.589 -2.284 1.00 97.62 122 LEU A CA 1
ATOM 956 C C . LEU A 1 122 ? 3.464 10.986 -1.844 1.00 97.62 122 LEU A C 1
ATOM 958 O O . LEU A 1 122 ? 3.229 11.352 -0.702 1.00 97.62 122 LEU A O 1
ATOM 962 N N . ASN A 1 123 ? 3.968 11.817 -2.763 1.00 97.94 123 ASN A N 1
ATOM 963 C CA . ASN A 1 123 ? 4.307 13.214 -2.454 1.00 97.94 123 ASN A CA 1
ATOM 964 C C . ASN A 1 123 ? 3.089 14.031 -1.987 1.00 97.94 123 ASN A C 1
ATOM 966 O O . ASN A 1 123 ? 3.208 14.912 -1.142 1.00 97.94 123 ASN A O 1
ATOM 970 N N . GLN A 1 124 ? 1.908 13.785 -2.565 1.00 97.00 124 GLN A N 1
ATOM 971 C CA . GLN A 1 124 ? 0.676 14.442 -2.119 1.00 97.00 124 GLN A CA 1
ATOM 972 C C . GLN A 1 124 ? 0.253 13.960 -0.730 1.00 97.00 124 GLN A C 1
ATOM 974 O O . GLN A 1 124 ? -0.178 14.774 0.082 1.00 97.00 124 GLN A O 1
ATOM 979 N N . LEU A 1 125 ? 0.376 12.658 -0.465 1.00 96.38 125 LEU A N 1
ATOM 980 C CA . LEU A 1 125 ? 0.076 12.066 0.835 1.00 96.38 125 LEU A CA 1
ATOM 981 C C . LEU A 1 125 ? 1.014 12.603 1.921 1.00 96.38 125 LEU A C 1
ATOM 983 O O . LEU A 1 125 ? 0.534 12.968 2.985 1.00 96.38 125 LEU A O 1
ATOM 987 N N . GLU A 1 126 ? 2.309 12.722 1.630 1.00 96.50 126 GLU A N 1
ATOM 988 C CA . GLU A 1 126 ? 3.314 13.334 2.508 1.00 96.50 126 GLU A CA 1
ATOM 989 C C . GLU A 1 126 ? 2.925 14.767 2.888 1.00 96.50 126 GLU A C 1
ATOM 991 O O . GLU A 1 126 ? 2.778 15.081 4.062 1.00 96.50 126 GLU A O 1
ATOM 996 N N . GLN A 1 127 ? 2.607 15.614 1.903 1.00 95.69 127 GLN A N 1
ATOM 997 C CA . GLN A 1 127 ? 2.168 16.992 2.165 1.00 95.69 127 GLN A CA 1
ATOM 998 C C . GLN A 1 127 ? 0.892 17.067 3.015 1.00 95.69 127 GLN A C 1
ATOM 1000 O O . GLN A 1 127 ? 0.738 17.968 3.842 1.00 95.69 127 GLN A O 1
ATOM 1005 N N . GLN A 1 128 ? -0.053 16.151 2.790 1.00 93.69 128 GLN A N 1
ATOM 1006 C CA . GLN A 1 128 ? -1.286 16.076 3.574 1.00 93.69 128 GLN A CA 1
ATOM 1007 C C . GLN A 1 128 ? -1.020 15.597 5.001 1.00 93.69 128 GLN A C 1
ATOM 1009 O O . GLN A 1 128 ? -1.629 16.119 5.936 1.00 93.69 128 GLN A O 1
ATOM 1014 N N . LEU A 1 129 ? -0.113 14.635 5.169 1.00 92.69 129 LEU A N 1
ATOM 1015 C CA . LEU A 1 129 ? 0.315 14.136 6.466 1.00 92.69 129 LEU A CA 1
ATOM 1016 C C . LEU A 1 129 ? 1.013 15.236 7.264 1.00 92.69 129 LEU A C 1
ATOM 1018 O O . LEU A 1 129 ? 0.580 15.521 8.376 1.00 92.69 129 LEU A O 1
ATOM 1022 N N . ASP A 1 130 ? 1.984 15.929 6.671 1.00 92.19 130 ASP A N 1
ATOM 1023 C CA . ASP A 1 130 ? 2.679 17.065 7.284 1.00 92.19 130 ASP A CA 1
ATOM 1024 C C . ASP A 1 130 ? 1.701 18.145 7.756 1.00 92.19 130 ASP A C 1
ATOM 1026 O O . ASP A 1 130 ? 1.790 18.667 8.872 1.00 92.19 130 ASP A O 1
ATOM 1030 N N . TYR A 1 131 ? 0.720 18.477 6.913 1.00 92.12 131 TYR A N 1
ATOM 1031 C CA . TYR A 1 131 ? -0.326 19.432 7.260 1.00 92.12 131 TYR A CA 1
ATOM 1032 C C . TYR A 1 131 ? -1.155 18.960 8.465 1.00 92.12 131 TYR A C 1
ATOM 1034 O O . TYR A 1 131 ? -1.405 19.728 9.396 1.00 92.12 131 TYR A O 1
ATOM 1042 N N . VAL A 1 132 ? -1.568 17.693 8.468 1.00 90.12 132 VAL A N 1
ATOM 1043 C CA . VAL A 1 132 ? -2.398 17.112 9.528 1.00 90.12 132 VAL A CA 1
ATOM 1044 C C . VAL A 1 132 ? -1.638 16.990 10.845 1.00 90.12 132 VAL A C 1
ATOM 1046 O O . VAL A 1 132 ? -2.190 17.376 11.874 1.00 90.12 132 VAL A O 1
ATOM 1049 N N . LEU A 1 133 ? -0.382 16.545 10.816 1.00 85.12 133 LEU A N 1
ATOM 1050 C CA . LEU A 1 133 ? 0.478 16.428 11.995 1.00 85.12 133 LEU A CA 1
ATOM 1051 C C . LEU A 1 133 ? 0.811 17.795 12.613 1.00 85.12 133 LEU A C 1
ATOM 1053 O O . LEU A 1 133 ? 0.954 17.902 13.829 1.00 85.12 133 LEU A O 1
ATOM 1057 N N . THR A 1 134 ? 0.912 18.855 11.802 1.00 85.88 134 THR A N 1
ATOM 1058 C CA . T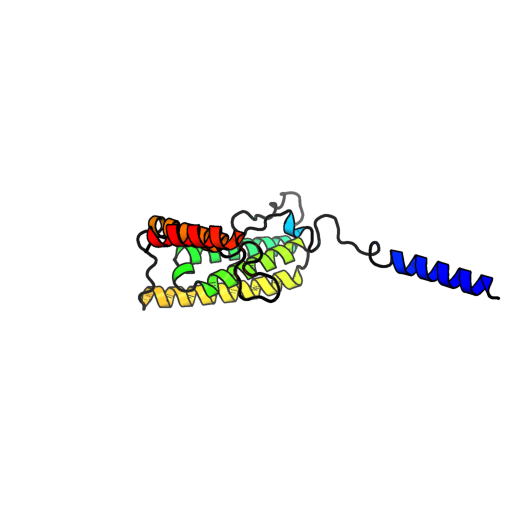HR A 1 134 ? 1.214 20.209 12.302 1.00 85.88 134 THR A CA 1
ATOM 1059 C C . THR A 1 134 ? -0.012 20.990 12.775 1.00 85.88 134 THR A C 1
ATOM 1061 O O . THR A 1 134 ? 0.125 21.829 13.666 1.00 85.88 134 THR A O 1
ATOM 1064 N N . GLN A 1 135 ? -1.198 20.761 12.196 1.00 80.88 135 GLN A N 1
ATOM 1065 C CA . GLN A 1 135 ? -2.381 21.606 12.439 1.00 80.88 135 GLN A CA 1
ATOM 1066 C C . GLN A 1 135 ? -3.553 20.901 13.132 1.00 80.88 135 GLN A C 1
ATOM 1068 O O . GLN A 1 135 ? -4.450 21.585 13.627 1.00 80.88 135 GLN A O 1
ATOM 1073 N N . THR A 1 136 ? -3.593 19.565 13.174 1.00 71.50 136 THR A N 1
ATOM 1074 C CA . THR A 1 136 ? -4.771 18.808 13.637 1.00 71.50 136 THR A CA 1
ATOM 1075 C C . TH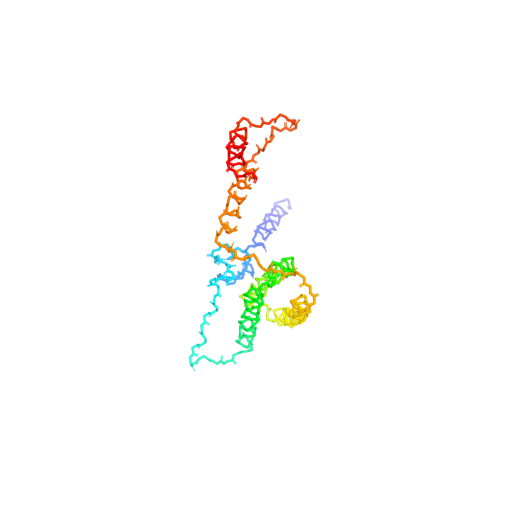R A 1 136 ? -4.415 17.631 14.550 1.00 71.50 136 THR A C 1
ATOM 1077 O O . THR A 1 136 ? -3.262 17.245 14.692 1.00 71.50 136 THR A O 1
ATOM 1080 N N . THR A 1 137 ? -5.429 17.056 15.198 1.00 69.12 137 THR A N 1
ATOM 1081 C CA . THR A 1 137 ? -5.318 16.003 16.222 1.00 69.12 137 THR A CA 1
ATOM 1082 C C . THR A 1 137 ? -5.297 14.591 15.624 1.00 69.12 137 THR A C 1
ATOM 1084 O O . THR A 1 137 ? -5.937 13.690 16.159 1.00 69.12 137 THR A O 1
ATOM 1087 N N . CYS A 1 138 ? -4.626 14.365 14.492 1.00 77.88 138 CYS A N 1
ATOM 1088 C CA . CYS A 1 138 ? -4.341 12.980 14.126 1.00 77.88 138 CYS A CA 1
ATOM 1089 C C . CYS A 1 138 ? -3.157 12.503 14.966 1.00 77.88 138 CYS A C 1
ATOM 1091 O O . CYS A 1 138 ? -2.004 12.753 14.624 1.00 77.88 138 CYS A O 1
ATOM 1093 N N . THR A 1 139 ? -3.448 11.863 16.092 1.00 70.44 139 THR A N 1
ATOM 1094 C CA . THR A 1 139 ? -2.430 11.239 16.933 1.00 70.44 139 THR A CA 1
ATOM 1095 C C . THR A 1 139 ? -2.498 9.731 16.744 1.00 70.44 139 THR A C 1
ATOM 1097 O O . THR A 1 139 ? -3.573 9.157 16.954 1.00 70.44 139 THR A O 1
ATOM 1100 N N . PRO A 1 140 ? -1.394 9.073 16.351 1.00 69.88 140 PRO A N 1
ATOM 1101 C CA . PRO A 1 140 ? -1.333 7.626 16.431 1.00 69.88 140 PRO A CA 1
ATOM 1102 C C . PRO A 1 140 ? -1.597 7.187 17.885 1.00 69.88 140 PRO A C 1
ATOM 1104 O O . PRO A 1 140 ? -1.290 7.932 18.816 1.00 69.88 140 PRO A O 1
ATOM 1107 N N . PRO A 1 141 ? -2.201 6.011 18.091 1.00 70.81 141 PRO A N 1
ATOM 1108 C CA . PRO A 1 141 ? -2.479 5.491 19.424 1.00 70.81 141 PRO A CA 1
ATOM 1109 C C . PRO A 1 141 ? -1.173 5.274 20.199 1.00 70.81 141 PRO A C 1
ATOM 1111 O O . PRO A 1 141 ? -0.214 4.729 19.652 1.00 70.81 141 PRO A O 1
ATOM 1114 N N . ASP A 1 142 ? -1.154 5.692 21.469 1.00 69.50 142 ASP A N 1
ATOM 1115 C CA . ASP A 1 142 ? 0.040 5.641 22.328 1.00 69.50 142 ASP A CA 1
ATOM 1116 C C . ASP A 1 142 ? 0.492 4.198 22.635 1.00 69.50 142 ASP A C 1
ATOM 1118 O O . ASP A 1 142 ? 1.683 3.950 22.824 1.00 69.50 142 ASP A O 1
ATOM 1122 N N . ASP A 1 143 ? -0.448 3.242 22.657 1.00 78.19 143 ASP A N 1
ATOM 1123 C CA . ASP A 1 143 ? -0.182 1.812 22.846 1.00 78.19 143 ASP A CA 1
ATOM 1124 C C . ASP A 1 143 ? -0.545 1.017 21.583 1.00 78.19 143 ASP A C 1
ATOM 1126 O O . ASP A 1 143 ? -1.689 0.613 21.351 1.00 78.19 143 ASP A O 1
ATOM 1130 N N . ILE A 1 144 ? 0.466 0.810 20.741 1.00 72.69 144 ILE A N 1
ATOM 1131 C CA . ILE A 1 144 ? 0.347 0.061 19.487 1.00 72.69 144 ILE A CA 1
ATOM 1132 C C . ILE A 1 144 ? 0.089 -1.429 19.755 1.00 72.69 144 ILE A C 1
ATOM 1134 O O . ILE A 1 144 ? -0.570 -2.082 18.945 1.00 72.69 144 ILE A O 1
ATOM 1138 N N . ASP A 1 145 ? 0.589 -1.980 20.862 1.00 78.50 145 ASP A N 1
ATOM 1139 C CA . ASP A 1 145 ? 0.507 -3.415 21.138 1.00 78.50 145 ASP A CA 1
ATOM 1140 C C . ASP A 1 145 ? -0.866 -3.800 21.696 1.00 78.50 145 ASP A C 1
ATOM 1142 O O . ASP A 1 145 ? -1.441 -4.796 21.251 1.00 78.50 145 ASP A O 1
ATOM 1146 N N . ALA A 1 146 ? -1.444 -2.982 22.582 1.00 78.62 146 ALA A N 1
ATOM 1147 C CA . ALA A 1 146 ? -2.838 -3.140 22.999 1.00 78.62 146 ALA A CA 1
ATOM 1148 C C . ALA A 1 146 ? -3.784 -3.077 21.791 1.00 78.62 146 ALA A C 1
ATOM 1150 O O . ALA A 1 146 ? -4.591 -3.981 21.583 1.00 78.62 146 ALA A O 1
ATOM 1151 N N . LEU A 1 147 ? -3.598 -2.085 20.917 1.00 74.75 147 LEU A N 1
ATOM 1152 C CA . LEU A 1 147 ? -4.429 -1.950 19.726 1.00 74.75 147 LEU A CA 1
ATOM 1153 C C . LEU A 1 147 ? -4.234 -3.087 18.718 1.00 74.75 147 LEU A C 1
ATOM 1155 O O . LEU A 1 147 ? -5.189 -3.511 18.074 1.00 74.75 147 LEU A O 1
ATOM 1159 N N . ARG A 1 148 ? -3.011 -3.601 18.545 1.00 78.88 148 ARG A N 1
ATOM 1160 C CA . ARG A 1 148 ? -2.779 -4.786 17.704 1.00 78.88 148 ARG A CA 1
ATOM 1161 C C . ARG A 1 148 ? -3.534 -5.997 18.228 1.00 78.88 148 ARG A C 1
ATOM 1163 O O . ARG A 1 148 ? -4.089 -6.735 17.420 1.00 78.88 148 ARG A O 1
ATOM 1170 N N . ASN A 1 149 ? -3.571 -6.191 19.544 1.00 83.25 149 ASN A N 1
ATOM 1171 C CA 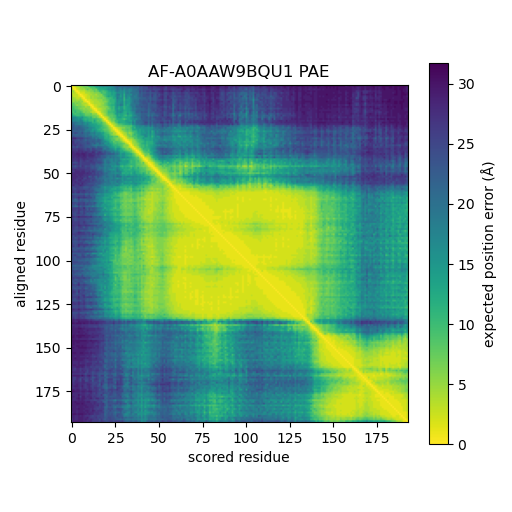. ASN A 1 149 ? -4.359 -7.266 20.138 1.00 83.25 149 ASN A CA 1
ATOM 1172 C C . ASN A 1 149 ? -5.850 -7.077 19.836 1.00 83.25 149 ASN A C 1
ATOM 1174 O O . ASN A 1 149 ? -6.481 -8.020 19.364 1.00 83.25 149 ASN A O 1
ATOM 1178 N N . ASP A 1 150 ? -6.375 -5.858 19.981 1.00 83.19 150 ASP A N 1
ATOM 1179 C CA . ASP A 1 150 ? -7.770 -5.547 19.643 1.00 83.19 150 ASP A CA 1
ATOM 1180 C C . ASP A 1 150 ? -8.073 -5.807 18.157 1.00 83.19 150 ASP A C 1
ATOM 1182 O O . ASP A 1 150 ? -9.078 -6.427 17.812 1.00 83.19 150 ASP A O 1
ATOM 1186 N N . LEU A 1 151 ? -7.177 -5.395 17.254 1.00 84.88 151 LEU A N 1
ATOM 1187 C CA . LEU A 1 151 ? -7.323 -5.635 15.816 1.00 84.88 151 LEU A CA 1
ATOM 1188 C C . LEU A 1 151 ? -7.257 -7.125 15.455 1.00 84.88 151 LEU A C 1
ATOM 1190 O O . LEU A 1 151 ? -7.988 -7.556 14.564 1.00 84.88 151 LEU A O 1
ATOM 1194 N N . ASN A 1 152 ? -6.421 -7.912 16.137 1.00 87.12 152 ASN A N 1
ATOM 1195 C CA . ASN A 1 152 ? -6.366 -9.363 15.950 1.00 87.12 152 ASN A CA 1
ATOM 1196 C C . ASN A 1 152 ? -7.677 -10.022 16.392 1.00 87.12 152 ASN A C 1
ATOM 1198 O O . ASN A 1 152 ? -8.221 -10.839 15.656 1.00 87.12 152 ASN A O 1
ATOM 1202 N N . ILE A 1 153 ? -8.238 -9.599 17.529 1.00 88.31 153 ILE A N 1
ATOM 1203 C CA . ILE A 1 153 ? -9.547 -10.073 17.999 1.00 88.31 153 ILE A CA 1
ATOM 1204 C C . ILE A 1 153 ? -10.636 -9.755 16.964 1.00 88.31 153 ILE A C 1
ATOM 1206 O O . ILE A 1 153 ? -11.456 -10.614 16.636 1.00 88.31 153 ILE A O 1
ATOM 1210 N N . VAL A 1 154 ? -10.629 -8.546 16.393 1.00 88.75 154 VAL A N 1
ATOM 1211 C CA . VAL A 1 154 ? -11.563 -8.166 15.319 1.00 88.75 154 VAL A CA 1
ATOM 1212 C C . VAL A 1 154 ? -11.368 -9.029 14.069 1.00 88.75 154 VAL A C 1
ATOM 1214 O O . VAL A 1 154 ? -12.357 -9.436 13.456 1.00 88.75 154 VAL A O 1
ATOM 1217 N N . ALA A 1 155 ? -10.126 -9.327 13.684 1.00 88.94 155 ALA A N 1
ATOM 1218 C CA . ALA A 1 155 ? -9.828 -10.185 12.539 1.00 88.94 155 ALA A CA 1
ATOM 1219 C C . ALA A 1 155 ? -10.325 -11.625 12.753 1.00 88.94 155 ALA A C 1
ATOM 1221 O O . ALA A 1 155 ? -10.929 -12.198 11.844 1.00 88.94 155 ALA A O 1
ATOM 1222 N N . ASP A 1 156 ? -10.150 -12.171 13.957 1.00 89.50 156 ASP A N 1
ATOM 1223 C CA . ASP A 1 156 ? -10.642 -13.499 14.334 1.00 89.50 156 ASP A CA 1
ATOM 1224 C C . ASP A 1 156 ? -12.176 -13.557 14.282 1.00 89.50 156 ASP A C 1
ATOM 1226 O O . ASP A 1 156 ? -12.754 -14.473 13.691 1.00 89.50 156 ASP A O 1
ATOM 1230 N N . ILE A 1 157 ? -12.853 -12.532 14.815 1.00 90.88 157 ILE A N 1
ATOM 1231 C CA . ILE A 1 157 ? -14.314 -12.402 14.714 1.00 90.88 157 ILE A CA 1
ATOM 1232 C C . ILE A 1 157 ? -14.741 -12.319 13.246 1.00 90.88 157 ILE A C 1
ATOM 1234 O O . ILE A 1 157 ? -15.675 -13.005 12.834 1.00 90.88 157 ILE A O 1
ATOM 1238 N N . TYR A 1 158 ? -14.062 -11.511 12.431 1.00 90.38 158 TYR A N 1
ATOM 1239 C CA . TYR A 1 158 ? -14.382 -11.390 11.011 1.00 90.38 158 TYR A CA 1
ATOM 1240 C C . TYR A 1 158 ? -14.230 -12.727 10.274 1.00 90.38 158 TYR A C 1
ATOM 1242 O O . TYR A 1 158 ? -15.091 -13.083 9.469 1.00 90.38 158 TYR A O 1
ATOM 1250 N N . ALA A 1 159 ? -13.183 -13.496 10.577 1.00 90.69 159 ALA A N 1
ATOM 1251 C CA . ALA A 1 159 ? -12.974 -14.823 10.009 1.00 90.69 159 ALA A CA 1
ATOM 1252 C C . ALA A 1 159 ? -14.082 -15.810 10.415 1.00 90.69 159 ALA A C 1
ATOM 1254 O O . ALA A 1 159 ? -14.561 -16.561 9.566 1.00 90.69 159 ALA A O 1
ATOM 1255 N N . LEU A 1 160 ? -14.542 -15.769 11.672 1.00 90.06 160 LEU A N 1
ATOM 1256 C CA . LEU A 1 160 ? -15.675 -16.575 12.147 1.00 90.06 160 LEU A CA 1
ATOM 1257 C C . LEU A 1 160 ? -16.990 -16.208 11.443 1.00 90.06 160 LEU A C 1
ATOM 1259 O O . LEU A 1 160 ? -17.791 -17.086 11.122 1.00 90.06 160 LEU A O 1
ATOM 1263 N N . LEU A 1 161 ? -17.223 -14.916 11.194 1.00 90.31 161 LEU A N 1
ATOM 1264 C CA . LEU A 1 161 ? -18.451 -14.425 10.559 1.00 90.31 161 LEU A CA 1
ATOM 1265 C C . LEU A 1 161 ? -18.452 -14.610 9.034 1.00 90.31 161 LEU A C 1
ATOM 1267 O O . LEU A 1 161 ? -19.510 -14.755 8.422 1.00 90.31 161 LEU A O 1
ATOM 1271 N N . ASN A 1 162 ? -17.280 -14.631 8.403 1.00 89.12 162 ASN A N 1
ATOM 1272 C CA . ASN A 1 162 ? -17.135 -14.743 6.954 1.00 89.12 162 ASN A CA 1
ATOM 1273 C C . ASN A 1 162 ? -16.725 -16.158 6.510 1.00 89.12 162 ASN A C 1
ATOM 1275 O O . ASN A 1 162 ? -15.852 -16.317 5.653 1.00 89.12 162 ASN A O 1
ATOM 1279 N N . VAL A 1 163 ? -17.349 -17.187 7.095 1.00 85.69 163 VAL A N 1
ATOM 1280 C CA . VAL A 1 163 ? -17.099 -18.595 6.760 1.00 85.69 163 VAL A CA 1
ATOM 1281 C C . VAL A 1 163 ? -18.360 -19.286 6.236 1.00 85.69 163 VAL A C 1
ATOM 1283 O O . VAL A 1 163 ? -19.446 -19.139 6.797 1.00 85.69 163 VAL A O 1
ATOM 1286 N N . ASP A 1 164 ? -18.192 -20.087 5.180 1.00 82.25 164 ASP A N 1
ATOM 1287 C CA . ASP A 1 164 ? -19.233 -20.926 4.571 1.00 82.25 164 ASP A CA 1
ATOM 1288 C C . ASP A 1 164 ? -20.536 -20.183 4.184 1.00 82.25 164 ASP A C 1
ATOM 1290 O O . ASP A 1 164 ? -20.601 -18.962 4.042 1.00 82.25 164 ASP A O 1
ATOM 1294 N N . ASN A 1 165 ? -21.602 -20.948 3.936 1.00 85.56 165 ASN A N 1
ATOM 1295 C CA . ASN A 1 165 ? -22.946 -20.439 3.708 1.00 85.56 165 ASN A CA 1
ATOM 1296 C C . ASN A 1 165 ? -23.634 -20.097 5.042 1.00 85.56 165 ASN A C 1
ATOM 1298 O O . ASN A 1 165 ? -24.003 -20.980 5.821 1.00 85.56 165 ASN A O 1
ATOM 1302 N N . GLN A 1 166 ? -23.856 -18.802 5.265 1.00 90.94 166 GLN A N 1
ATOM 1303 C CA . GLN A 1 166 ? -24.459 -18.260 6.490 1.00 90.94 166 GLN A CA 1
ATOM 1304 C C . GLN A 1 166 ? -25.956 -18.601 6.618 1.00 90.94 166 GLN A C 1
ATOM 1306 O O . GLN A 1 166 ? -26.459 -18.851 7.715 1.00 90.94 166 GLN A O 1
ATOM 1311 N N . PHE A 1 167 ? -26.656 -18.673 5.485 1.00 92.31 167 PHE A N 1
ATOM 1312 C CA . PHE A 1 167 ? -28.088 -18.956 5.399 1.00 92.31 167 PHE A CA 1
ATOM 1313 C C . PHE A 1 167 ? -28.359 -20.210 4.563 1.00 92.31 167 PHE A C 1
ATOM 1315 O O . PHE A 1 167 ? -27.549 -20.614 3.719 1.00 92.31 167 PHE A O 1
ATOM 1322 N N . ALA A 1 168 ? -29.511 -20.835 4.800 1.00 88.38 168 ALA A N 1
ATOM 1323 C CA . ALA A 1 168 ? -30.033 -21.871 3.920 1.00 88.38 168 ALA A CA 1
ATOM 1324 C C . ALA A 1 168 ? -30.422 -21.283 2.547 1.00 88.38 168 ALA A C 1
ATOM 1326 O O . ALA A 1 168 ? -30.725 -20.097 2.419 1.00 88.38 168 ALA A O 1
ATOM 1327 N N . ILE A 1 169 ? -30.399 -22.120 1.507 1.00 87.44 169 ILE A N 1
ATOM 1328 C CA . ILE A 1 169 ? -30.715 -21.703 0.132 1.00 87.44 169 ILE A CA 1
ATOM 1329 C C . ILE A 1 169 ? -32.141 -21.137 0.089 1.00 87.44 169 ILE A C 1
ATOM 1331 O O . ILE A 1 169 ? -33.071 -21.793 0.557 1.00 87.44 169 ILE A O 1
ATOM 1335 N N . ASP A 1 170 ? -32.290 -19.930 -0.465 1.00 89.81 170 ASP A N 1
ATOM 1336 C CA . ASP A 1 170 ? -33.557 -19.195 -0.594 1.00 89.81 170 ASP A CA 1
ATOM 1337 C C . ASP A 1 170 ? -34.356 -19.053 0.717 1.00 89.81 170 ASP A C 1
ATOM 1339 O O . ASP A 1 170 ? -35.587 -18.991 0.714 1.00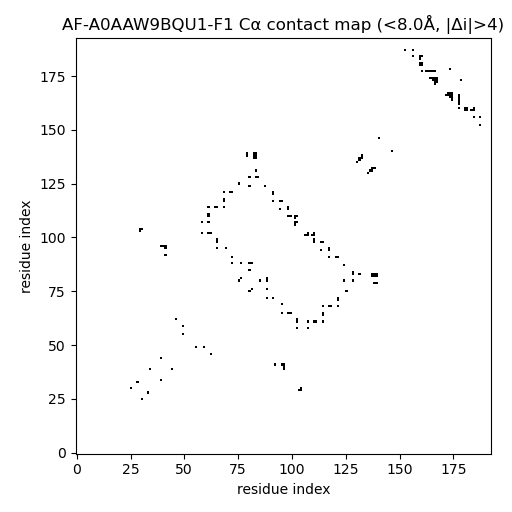 89.81 170 ASP A O 1
ATOM 1343 N N . SER A 1 171 ? -33.666 -18.986 1.859 1.00 89.88 171 SER A N 1
ATOM 1344 C CA . SER A 1 171 ? -34.292 -18.852 3.174 1.00 89.88 171 SER A CA 1
ATOM 1345 C C . SER A 1 171 ? -33.563 -17.829 4.044 1.00 89.88 171 SER A C 1
ATOM 1347 O O . SER A 1 171 ? -32.363 -17.611 3.915 1.00 89.88 171 SER A O 1
ATOM 1349 N N . ALA A 1 172 ? -34.301 -17.213 4.967 1.00 90.81 172 ALA A N 1
ATOM 1350 C CA . ALA A 1 172 ? -33.737 -16.394 6.042 1.00 90.81 172 ALA A CA 1
ATOM 1351 C C . ALA A 1 172 ? -33.280 -17.243 7.246 1.00 90.81 172 ALA A C 1
ATOM 1353 O O . ALA A 1 172 ? -32.811 -16.706 8.249 1.00 90.81 172 ALA A O 1
ATOM 1354 N N . GLU A 1 173 ? -33.455 -18.564 7.176 1.00 92.25 173 GLU A N 1
ATOM 1355 C CA . GLU A 1 173 ? -33.032 -19.494 8.216 1.00 92.25 173 GLU A CA 1
ATOM 1356 C C . GLU A 1 173 ? -31.507 -19.638 8.228 1.00 92.25 173 GLU A C 1
ATOM 1358 O O . GLU A 1 173 ? -30.866 -19.868 7.198 1.00 92.25 173 GLU A O 1
ATOM 1363 N N . ILE A 1 174 ? -30.928 -19.485 9.416 1.00 90.62 174 ILE A N 1
ATOM 1364 C CA . ILE A 1 174 ? -29.486 -19.547 9.627 1.00 90.62 174 ILE A CA 1
ATOM 1365 C C . ILE A 1 174 ? -29.019 -21.003 9.565 1.00 90.62 174 ILE A C 1
ATOM 1367 O O . ILE A 1 174 ? -29.640 -21.895 10.143 1.00 90.62 174 ILE A O 1
ATOM 1371 N N . ASN A 1 175 ? -27.888 -21.247 8.904 1.00 90.69 175 ASN A N 1
ATOM 1372 C CA . ASN A 1 175 ? -27.277 -22.570 8.879 1.00 90.69 175 ASN A CA 1
ATOM 1373 C C . ASN A 1 175 ? -26.854 -22.996 10.305 1.00 90.69 175 ASN A C 1
ATOM 1375 O O . ASN A 1 175 ? -26.122 -22.248 10.959 1.00 90.69 175 ASN A O 1
ATOM 1379 N N . PRO A 1 176 ? -27.218 -24.202 10.786 1.00 89.75 176 PRO A N 1
ATOM 1380 C CA . PRO A 1 176 ? -26.801 -24.691 12.102 1.00 89.75 176 PRO A CA 1
ATOM 1381 C C . PRO A 1 176 ? -25.286 -24.638 12.343 1.00 89.75 176 PRO A C 1
ATOM 1383 O O . PRO A 1 176 ? -24.856 -24.385 13.466 1.00 89.75 176 PRO A O 1
ATOM 1386 N N . LYS A 1 177 ? -24.466 -24.826 11.298 1.00 88.12 177 LYS A N 1
ATOM 1387 C CA . LYS A 1 177 ? -23.005 -24.673 11.401 1.00 88.12 177 LYS A CA 1
ATOM 1388 C C . LYS A 1 177 ?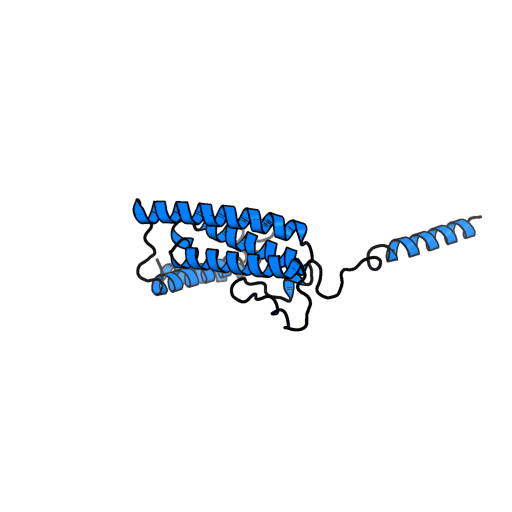 -22.614 -23.222 11.710 1.00 88.12 177 LYS A C 1
ATOM 1390 O O . LYS A 1 177 ? -21.801 -22.980 12.597 1.00 88.12 177 LYS A O 1
ATOM 1395 N N . TYR A 1 178 ? -23.245 -22.263 11.034 1.00 92.75 178 TYR A N 1
ATOM 1396 C CA . TYR A 1 178 ? -23.008 -20.834 11.241 1.00 92.75 178 TYR A CA 1
ATOM 1397 C C . TYR A 1 178 ? -23.510 -20.345 12.608 1.00 92.75 178 TYR A C 1
ATOM 1399 O O . TYR A 1 178 ? -22.886 -19.478 13.211 1.00 92.75 178 TYR A O 1
ATOM 1407 N N . MET A 1 179 ? -24.566 -20.951 13.168 1.00 91.38 179 MET A N 1
ATOM 1408 C CA . MET A 1 179 ? -25.001 -20.656 14.544 1.00 91.38 179 MET A CA 1
ATOM 1409 C C . MET A 1 179 ? -23.898 -20.909 15.5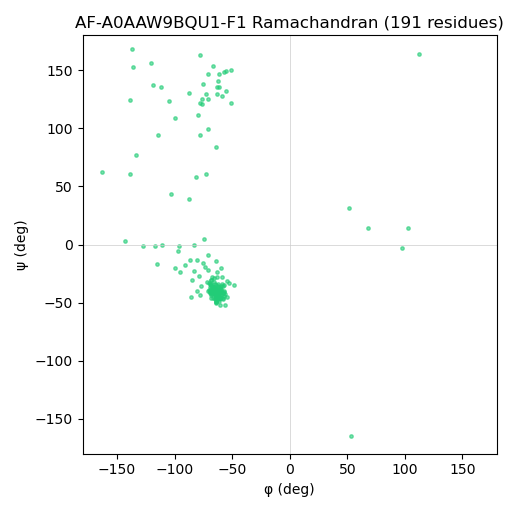83 1.00 91.38 179 MET A C 1
ATOM 1411 O O . MET A 1 179 ? -23.804 -20.163 16.555 1.00 91.38 179 MET A O 1
ATOM 1415 N N . GLY A 1 180 ? -23.063 -21.936 15.382 1.00 91.56 180 GLY A N 1
ATOM 1416 C CA . GLY A 1 180 ? -21.912 -22.211 16.247 1.00 91.56 180 GLY A CA 1
ATOM 1417 C C . GLY A 1 180 ? -20.875 -21.088 16.197 1.00 91.56 180 GLY A C 1
ATOM 1418 O O . GLY A 1 180 ? -20.486 -20.570 17.240 1.00 91.56 180 GLY A O 1
ATOM 1419 N N . HIS A 1 181 ? -20.509 -20.653 14.989 1.00 93.19 181 HIS A N 1
ATOM 1420 C CA . HIS A 1 181 ? -19.582 -19.535 14.785 1.00 93.19 181 HIS A CA 1
ATOM 1421 C C . HIS A 1 181 ? -20.130 -18.209 15.333 1.00 93.19 181 HIS A C 1
ATOM 1423 O O . HIS A 1 181 ? -19.393 -17.451 15.957 1.00 93.19 181 HIS A O 1
ATOM 1429 N N . LEU A 1 182 ? -21.435 -17.953 15.189 1.00 92.81 182 LEU A N 1
ATOM 1430 C CA . LEU A 1 182 ? -22.093 -16.792 15.797 1.00 92.81 182 LEU A CA 1
ATOM 1431 C C . LEU A 1 182 ? -22.035 -16.823 17.329 1.00 92.81 182 LEU A C 1
ATOM 1433 O O . LEU A 1 182 ? -21.816 -15.785 17.951 1.00 92.81 182 LEU A O 1
ATOM 1437 N N . ALA A 1 183 ? -22.234 -17.990 17.946 1.00 93.25 183 ALA A N 1
ATOM 1438 C CA . ALA A 1 183 ? -22.165 -18.131 19.398 1.00 93.25 183 ALA A CA 1
ATOM 1439 C C . ALA A 1 183 ? -20.741 -17.899 19.927 1.00 93.25 183 ALA A C 1
ATOM 1441 O O . ALA A 1 183 ? -20.565 -17.241 20.952 1.00 93.25 183 ALA A O 1
ATOM 1442 N N . GLU A 1 184 ? -19.735 -18.403 19.212 1.00 92.88 184 GLU A N 1
ATOM 1443 C CA . GLU A 1 184 ? -18.321 -18.176 19.514 1.00 92.88 184 GLU A CA 1
ATOM 1444 C C . GLU A 1 184 ? -17.948 -16.695 19.374 1.00 92.88 184 GLU A C 1
ATOM 1446 O O . GLU A 1 184 ? -17.434 -16.100 20.321 1.00 92.88 184 GLU A O 1
ATOM 1451 N N . ALA A 1 185 ? -18.312 -16.058 18.258 1.00 92.81 185 ALA A N 1
ATOM 1452 C CA . ALA A 1 185 ? -18.096 -14.627 18.052 1.00 92.81 185 ALA A CA 1
ATOM 1453 C C . ALA A 1 185 ? -18.780 -13.776 19.140 1.00 92.81 185 ALA A C 1
ATOM 1455 O O . ALA A 1 185 ? -18.179 -12.842 19.668 1.00 92.81 185 ALA A O 1
ATOM 1456 N N . ALA A 1 186 ? -20.011 -14.123 19.536 1.00 93.56 186 ALA A N 1
ATOM 1457 C CA . ALA A 1 186 ? -20.725 -13.441 20.616 1.00 93.56 186 ALA A CA 1
ATOM 1458 C C . ALA A 1 186 ? -20.038 -13.608 21.983 1.00 93.56 186 ALA A C 1
ATOM 1460 O O . ALA A 1 186 ? -20.067 -12.689 22.801 1.00 93.56 186 ALA A O 1
ATOM 1461 N N . TYR A 1 187 ? -19.415 -14.762 22.237 1.00 94.38 187 TYR A N 1
ATOM 1462 C CA . TYR A 1 187 ? -18.634 -14.995 23.451 1.00 94.38 187 TYR A CA 1
ATOM 1463 C C . TYR A 1 187 ? -17.376 -14.117 23.475 1.00 94.38 187 TYR A C 1
ATOM 1465 O O . TYR A 1 187 ? -17.117 -13.460 24.480 1.00 94.38 187 TYR A O 1
ATOM 1473 N N . ILE A 1 188 ? -16.643 -14.052 22.358 1.00 91.50 188 ILE A N 1
ATOM 1474 C CA . ILE A 1 188 ? -15.438 -13.220 22.225 1.00 91.50 188 ILE A CA 1
ATOM 1475 C C . ILE A 1 188 ? -15.779 -11.735 22.421 1.00 91.50 188 ILE A C 1
ATOM 1477 O O . ILE A 1 188 ? -15.111 -11.061 23.203 1.00 91.50 188 ILE A O 1
ATOM 1481 N N . LEU A 1 189 ? -16.851 -11.249 21.780 1.00 90.06 189 LEU A N 1
ATOM 1482 C CA . LEU A 1 189 ? -17.334 -9.865 21.907 1.00 90.06 189 LEU A CA 1
ATOM 1483 C C . LEU A 1 189 ? -17.774 -9.512 23.332 1.00 90.06 189 LEU A C 1
ATOM 1485 O O . LEU A 1 189 ? -17.612 -8.381 23.772 1.00 90.06 189 LEU A O 1
ATOM 1489 N N . ARG A 1 190 ? -18.342 -10.465 24.076 1.00 90.81 190 ARG A N 1
ATOM 1490 C CA . ARG A 1 190 ? -18.724 -10.229 25.475 1.00 90.81 190 ARG A CA 1
ATOM 1491 C C . ARG A 1 190 ? -17.499 -9.978 26.356 1.00 90.81 190 ARG A C 1
ATOM 1493 O O . ARG A 1 190 ? -17.574 -9.174 27.282 1.00 90.81 190 ARG A O 1
ATOM 1500 N N . ASP A 1 191 ? -16.412 -10.694 26.092 1.00 88.25 191 ASP A N 1
ATOM 1501 C CA . ASP A 1 191 ? -15.180 -10.594 26.870 1.00 88.25 191 ASP A CA 1
ATOM 1502 C C . ASP A 1 191 ? -14.327 -9.371 26.440 1.00 88.25 191 ASP A C 1
ATOM 1504 O O . ASP A 1 191 ? -13.447 -8.960 27.195 1.00 88.25 191 ASP A O 1
ATOM 1508 N N . HIS A 1 192 ? -14.643 -8.751 25.290 1.00 83.06 192 HIS A N 1
ATOM 1509 C CA . HIS A 1 192 ? -13.984 -7.561 24.721 1.00 83.06 192 HIS A CA 1
ATOM 1510 C C . HIS A 1 192 ? -15.030 -6.519 24.246 1.00 83.06 192 HIS A C 1
ATOM 1512 O O . HIS A 1 192 ? -15.320 -6.459 23.047 1.00 83.06 192 HIS A O 1
ATOM 1518 N N . PRO A 1 193 ? -15.651 -5.760 25.176 1.00 68.50 193 PRO A N 1
ATOM 1519 C CA . PRO A 1 193 ? -16.768 -4.850 24.891 1.00 68.50 193 PRO A CA 1
ATOM 1520 C C . PRO A 1 193 ? -16.387 -3.552 24.166 1.00 68.50 193 PRO A C 1
ATOM 1522 O O . PRO A 1 193 ? -15.246 -3.071 24.346 1.00 68.50 193 PRO A O 1
#

pLDDT: mean 80.75, std 14.37, range [44.91, 97.94]

Nearest PDB structures (foldseek):
  6rjx-assembly1_A  TM=7.025E-01  e=6.419E+00  Borreliella burgdorferi B31

Secondary structure (DSSP, 8-state):
-HHHHHHHHHHHHHHHHHTTSSS-PPPTT-STTGGGTS---TTT--PPPPPTTS---HHHHHHHHHHHHHHHHHHHHHTTHHHH-HHHHHHHHHHHHHHHHHHHTT-HHHHHHHHHHHHHHHHHHHHHHHHHHHHS-----S-HHHHHHHHHHHHHHHHHHTSS-SB-TTSSPBPHHHHHHHHHHHHHHHH--

Radius of gyration: 25.84 Å; Cα contacts (8 Å, |Δi|>4): 107; chains: 1; bounding box: 63×60×79 Å

Sequence (193 aa):
MVNLIRRSVVSGLVVGMFGCSSFDYPDHGQGGLAESYQDISIENYQFSPVMPDEPLGPEHGLRFDWQLTKLHLDALIQEGARWCFPAAVVQALEKQNRIARELEGGLLLDAANDLVIQRRRLNQLEQQLDYVLTQTTCTPPDDIDALRNDLNIVADIYALLNVDNQFAIDSAEINPKYMGHLAEAAYILRDHP